Protein AF-A0A328C3M6-F1 (afdb_monomer_lite)

pLDDT: mean 88.23, std 14.43, range [29.58, 98.38]

Sequence (220 aa):
MEDAYPEVVDDEAGYLYHAWEVTSTGEAARHHRLARWPGQGPLPASDALSDLERWALARRCLQLGRVEDFREQTRHILTAPCEHPALNYIEIMLQAAAQLARAGDLPDARAMLQVPESMPGPWPQPPARAEAWLTLLAGQPDEASLLYERYLASAETTGDELIEIAEDFVRADALTQARNWLTRTRAHLEAHEDRLNLVDLELLLAELEARVRAMKPDAH

Radius of gyration: 19.19 Å; chains: 1; bounding box: 44×38×55 Å

Secondary structure (DSSP, 8-state):
-----HHHHHHHTTB-TTHHHHS-HHHHHHHHHHHT----SSPP-GGG--HHHHHHHHHHHHHTT-HHHHHHHHHHHHHS----TTB-HHHHHHHHHHHHHHTT-HHHHHHHTS--TT--S--SS-HHHHHHHHHHHTT-HHHHHHHHHHHHTTS---HHHHHHHHHHHHHTT-HHHHHHHHHHHHHHHHHTT-HHHHHHHHHHHHHHHHHHHHT-----

Structure (mmCIF, N/CA/C/O backbone):
data_AF-A0A328C3M6-F1
#
_entry.id   AF-A0A328C3M6-F1
#
loop_
_atom_site.group_PDB
_atom_site.id
_atom_site.type_symbol
_atom_site.label_atom_id
_atom_site.label_alt_id
_atom_site.label_comp_id
_atom_site.label_asym_id
_atom_site.label_entity_id
_atom_site.label_seq_id
_atom_site.pdbx_PDB_ins_code
_atom_site.Cartn_x
_atom_site.Cartn_y
_atom_site.Cartn_z
_atom_site.occupancy
_atom_site.B_iso_or_equiv
_atom_site.auth_seq_id
_atom_site.auth_comp_id
_atom_site.auth_asym_id
_atom_site.auth_atom_id
_atom_site.pdbx_PDB_model_num
ATOM 1 N N . MET A 1 1 ? -9.219 -21.173 -9.062 1.00 30.31 1 MET A N 1
ATOM 2 C CA . MET A 1 1 ? -8.394 -20.214 -9.813 1.00 30.31 1 MET A CA 1
ATOM 3 C C . MET A 1 1 ? -9.218 -18.953 -9.769 1.00 30.31 1 MET A C 1
ATOM 5 O O . MET A 1 1 ? -10.153 -18.822 -10.542 1.00 30.31 1 MET A O 1
ATOM 9 N N . GLU A 1 2 ? -9.080 -18.237 -8.658 1.00 29.78 2 GLU A N 1
ATOM 10 C CA . GLU A 1 2 ? -9.905 -17.072 -8.353 1.00 29.78 2 GLU A CA 1
ATOM 11 C C . GLU A 1 2 ? -9.259 -15.876 -9.033 1.00 29.78 2 GLU A C 1
ATOM 13 O O . GLU A 1 2 ? -8.100 -15.565 -8.771 1.00 29.78 2 GLU A O 1
ATOM 18 N N . ASP A 1 3 ? -10.013 -15.268 -9.944 1.00 33.75 3 ASP A N 1
ATOM 19 C CA . ASP A 1 3 ? -9.709 -13.975 -10.534 1.00 33.75 3 ASP A CA 1
ATOM 20 C C . ASP A 1 3 ? -9.732 -12.927 -9.407 1.00 33.75 3 ASP A C 1
ATOM 22 O O . ASP A 1 3 ? -10.782 -12.382 -9.058 1.00 33.75 3 ASP A O 1
ATOM 26 N N . ALA A 1 4 ? -8.582 -12.689 -8.777 1.00 29.58 4 ALA A N 1
ATOM 27 C CA . ALA A 1 4 ? -8.427 -11.661 -7.758 1.00 29.58 4 ALA A CA 1
ATOM 28 C C . ALA A 1 4 ? -8.299 -10.293 -8.445 1.00 29.58 4 ALA A C 1
ATOM 30 O O . ALA A 1 4 ? -7.210 -9.813 -8.752 1.00 29.58 4 ALA A O 1
ATOM 31 N N . TYR A 1 5 ? -9.447 -9.678 -8.726 1.00 31.73 5 TYR A N 1
ATOM 32 C CA . TYR A 1 5 ? -9.534 -8.277 -9.132 1.00 31.73 5 TYR A CA 1
ATOM 33 C C . TYR A 1 5 ? -8.936 -7.352 -8.046 1.00 31.73 5 TYR A C 1
ATOM 35 O O . TYR A 1 5 ? -8.947 -7.714 -6.868 1.00 31.73 5 TYR A O 1
ATOM 43 N N . PRO A 1 6 ? -8.497 -6.122 -8.390 1.00 37.72 6 PRO A N 1
ATOM 44 C CA . PRO A 1 6 ? -7.913 -5.151 -7.451 1.00 37.72 6 PRO A CA 1
ATOM 45 C C . PRO A 1 6 ? -8.785 -4.812 -6.228 1.00 37.72 6 PRO A C 1
ATOM 47 O O . PRO A 1 6 ? -8.276 -4.314 -5.229 1.00 37.72 6 PRO A O 1
ATOM 50 N N . GLU A 1 7 ? -10.088 -5.103 -6.286 1.00 36.34 7 GLU A N 1
ATOM 51 C CA . GLU A 1 7 ? -11.019 -4.958 -5.161 1.00 36.34 7 GLU A CA 1
ATOM 52 C C . GLU A 1 7 ? -10.766 -5.982 -4.035 1.00 36.34 7 GLU A C 1
ATOM 54 O O . GLU A 1 7 ? -11.058 -5.694 -2.880 1.00 36.34 7 GLU A O 1
ATOM 59 N N . VAL A 1 8 ? -10.167 -7.142 -4.336 1.00 33.78 8 VAL A N 1
ATOM 60 C CA . VAL A 1 8 ? -9.910 -8.219 -3.360 1.00 33.78 8 VAL A CA 1
ATOM 61 C C . VAL A 1 8 ? -8.637 -7.956 -2.541 1.00 33.78 8 VAL A C 1
ATOM 63 O O . VAL A 1 8 ? -8.599 -8.236 -1.346 1.00 33.78 8 VAL A O 1
ATOM 66 N N . VAL A 1 9 ? -7.616 -7.335 -3.142 1.00 39.34 9 VAL A N 1
ATOM 67 C CA . VAL A 1 9 ? -6.326 -7.062 -2.472 1.00 39.34 9 VAL A CA 1
ATOM 68 C C . VAL A 1 9 ? -6.459 -5.978 -1.394 1.00 39.34 9 VAL A C 1
ATOM 70 O O . VAL A 1 9 ? -5.835 -6.070 -0.339 1.00 39.34 9 VAL A O 1
ATOM 73 N N . ASP A 1 10 ? -7.330 -4.985 -1.602 1.00 50.34 10 ASP A N 1
ATOM 74 C CA . ASP A 1 10 ? -7.644 -3.988 -0.569 1.00 50.34 10 ASP A CA 1
ATOM 75 C C . ASP A 1 10 ? -8.640 -4.523 0.478 1.00 50.34 10 ASP A C 1
ATOM 77 O O . ASP A 1 10 ? -8.750 -3.948 1.567 1.00 50.34 10 ASP A O 1
ATOM 81 N N . ASP A 1 11 ? -9.361 -5.614 0.176 1.00 57.78 11 ASP A N 1
ATOM 82 C CA . ASP A 1 11 ? -10.325 -6.252 1.079 1.00 57.78 11 ASP A CA 1
ATOM 83 C C . ASP A 1 11 ? -9.701 -7.127 2.165 1.00 57.78 11 ASP A C 1
ATOM 85 O O . ASP A 1 11 ? -10.239 -7.190 3.279 1.00 57.78 11 ASP A O 1
ATOM 89 N N . GLU A 1 12 ? -8.521 -7.679 1.906 1.00 70.94 12 GLU A N 1
ATOM 90 C CA . GLU A 1 12 ? -7.814 -8.551 2.847 1.00 70.94 12 GLU A CA 1
ATOM 91 C C . GLU A 1 12 ? -6.672 -7.857 3.601 1.00 70.94 12 GLU A C 1
ATOM 93 O O . GLU A 1 12 ? -6.250 -8.349 4.648 1.00 70.94 12 GLU A O 1
ATOM 98 N N . ALA A 1 13 ? -6.231 -6.679 3.143 1.00 82.38 13 ALA A N 1
ATOM 99 C CA . ALA A 1 13 ? -5.147 -5.934 3.777 1.00 82.38 13 ALA A CA 1
ATOM 100 C C . ALA A 1 13 ? -5.388 -5.720 5.284 1.00 82.38 13 ALA A C 1
ATOM 102 O O . ALA A 1 13 ? -6.449 -5.252 5.720 1.00 82.38 13 ALA A O 1
ATOM 103 N N . GLY A 1 14 ? -4.373 -6.037 6.086 1.00 88.06 14 GLY A N 1
ATOM 104 C CA . GLY A 1 14 ? -4.377 -5.918 7.541 1.00 88.06 14 GLY A CA 1
ATOM 105 C C . GLY A 1 14 ? -5.004 -7.101 8.283 1.00 88.06 14 GLY A C 1
ATOM 106 O O . GLY A 1 14 ? -4.990 -7.087 9.515 1.00 88.06 14 GLY A O 1
ATOM 107 N N . TYR A 1 15 ? -5.517 -8.125 7.593 1.00 91.81 15 TYR A N 1
ATOM 108 C CA . TYR A 1 15 ? -5.960 -9.381 8.211 1.00 91.81 15 TYR A CA 1
ATOM 109 C C . TYR A 1 15 ? -4.934 -10.497 8.005 1.00 91.81 15 TYR A C 1
ATOM 111 O O . TYR A 1 15 ? -4.279 -10.590 6.975 1.00 91.81 15 TYR A O 1
ATOM 119 N N . LEU A 1 16 ? -4.815 -11.395 8.982 1.00 90.06 16 LEU A N 1
ATOM 120 C CA . LEU A 1 16 ? -4.080 -12.648 8.799 1.00 90.06 16 LEU A CA 1
ATOM 121 C C . LEU A 1 16 ? -4.935 -13.652 8.013 1.00 90.06 16 LEU A C 1
ATOM 123 O O . LEU A 1 16 ? -6.153 -13.678 8.163 1.00 90.06 16 LEU A O 1
ATOM 127 N N . TYR A 1 17 ? -4.302 -14.549 7.251 1.00 85.81 17 TYR A N 1
ATOM 128 C CA . TYR A 1 17 ? -4.991 -15.563 6.428 1.00 85.81 17 TYR A CA 1
ATOM 129 C C . TYR A 1 17 ? -6.065 -16.373 7.188 1.00 85.81 17 TYR A C 1
ATOM 131 O O . TYR A 1 17 ? -7.104 -16.727 6.642 1.00 85.81 17 TYR A O 1
ATOM 139 N N . HIS A 1 18 ? -5.841 -16.635 8.478 1.00 86.62 18 HIS A N 1
ATOM 140 C CA . HIS A 1 18 ? -6.738 -17.403 9.349 1.00 86.62 18 HIS A CA 1
ATOM 141 C C . HIS A 1 18 ? -7.614 -16.516 10.256 1.00 86.62 18 HIS A C 1
ATOM 143 O O . HIS A 1 18 ? -8.175 -16.999 11.241 1.00 86.62 18 HIS A O 1
ATOM 149 N N . ALA A 1 19 ? -7.745 -15.220 9.948 1.00 88.56 19 ALA A N 1
ATOM 150 C CA . ALA A 1 19 ? -8.449 -14.227 10.762 1.00 88.56 19 ALA A CA 1
ATOM 151 C C . ALA A 1 19 ? -9.836 -14.693 11.220 1.00 88.56 19 ALA A C 1
ATOM 153 O O . ALA A 1 19 ? -10.193 -14.558 12.392 1.00 88.56 19 ALA A O 1
ATOM 154 N N . TRP A 1 20 ? -10.610 -15.290 10.315 1.00 90.62 20 TRP A N 1
ATOM 155 C CA . TRP A 1 20 ? -11.978 -15.723 10.601 1.00 90.62 20 TRP A CA 1
ATOM 156 C C . TRP A 1 20 ? -12.069 -17.032 11.388 1.00 90.62 20 TRP A C 1
ATOM 158 O O . TRP A 1 20 ? -13.096 -17.285 12.011 1.00 90.62 20 TRP A O 1
ATOM 168 N N . GLU A 1 21 ? -11.004 -17.833 11.423 1.00 91.25 21 GLU A N 1
ATOM 169 C CA . GLU A 1 21 ? -10.941 -19.059 12.230 1.00 91.25 21 GLU A CA 1
ATOM 170 C C . GLU A 1 21 ? -10.714 -18.749 13.715 1.00 91.25 21 GLU A C 1
ATOM 172 O O . GLU A 1 21 ? -11.170 -19.488 14.588 1.00 91.25 21 GLU A O 1
ATOM 177 N N . VAL A 1 22 ? -10.038 -17.633 14.002 1.00 90.62 22 VAL A N 1
ATOM 178 C CA . VAL A 1 22 ? -9.702 -17.187 15.366 1.00 90.62 22 VAL A CA 1
ATOM 179 C C . VAL A 1 22 ? -10.643 -16.110 15.905 1.00 90.62 22 VAL A C 1
ATOM 181 O O . VAL A 1 22 ? -10.544 -15.731 17.071 1.00 90.62 22 VAL A O 1
ATOM 184 N N . THR A 1 23 ? -11.581 -15.632 15.086 1.00 92.88 23 THR A N 1
ATOM 185 C CA . THR A 1 23 ? -12.548 -14.594 15.461 1.00 92.88 23 THR A CA 1
ATOM 186 C C . THR A 1 23 ? -13.868 -15.216 15.907 1.00 92.88 23 THR A C 1
ATOM 188 O O . THR A 1 23 ? -14.471 -16.032 15.210 1.00 92.88 23 THR A O 1
ATOM 191 N N . SER A 1 24 ? -14.383 -14.792 17.063 1.00 93.06 24 SER A N 1
ATOM 192 C CA . SER A 1 24 ? -15.693 -15.262 17.531 1.00 93.06 24 SER A CA 1
ATOM 193 C C . SER A 1 24 ? -16.834 -14.778 16.622 1.00 93.06 24 SER A C 1
ATOM 195 O O . SER A 1 24 ? -16.806 -13.661 16.108 1.00 93.06 24 SER A O 1
ATOM 197 N N . THR A 1 25 ? -17.916 -15.555 16.489 1.00 91.94 25 THR A N 1
ATOM 198 C CA . THR A 1 25 ? -19.083 -15.164 15.666 1.00 91.94 25 THR A CA 1
ATOM 199 C C . THR A 1 25 ? -19.663 -13.803 16.062 1.00 91.94 25 THR A C 1
ATOM 201 O O . THR A 1 25 ? -20.082 -13.024 15.206 1.00 91.94 25 THR A O 1
ATOM 204 N N . GLY A 1 26 ? -19.690 -13.500 17.364 1.00 92.19 26 GLY A N 1
ATOM 205 C CA . GLY A 1 26 ? -20.199 -12.226 17.866 1.00 92.19 26 GLY A CA 1
ATOM 206 C C . GLY A 1 26 ? -19.321 -11.043 17.466 1.00 92.19 26 GLY A C 1
ATOM 207 O O . GLY A 1 26 ? -19.846 -9.978 17.154 1.00 92.19 26 GLY A O 1
ATOM 208 N N . GLU A 1 27 ? -18.006 -11.228 17.453 1.00 92.81 27 GLU A N 1
ATOM 209 C CA . GLU A 1 27 ? -17.053 -10.209 17.021 1.00 92.81 27 GLU A CA 1
ATOM 210 C C . GLU A 1 27 ? -17.065 -10.017 15.504 1.00 92.81 27 GLU A C 1
ATOM 212 O O . GLU A 1 27 ? -17.206 -8.887 15.044 1.00 92.81 27 GLU A O 1
ATOM 217 N N . ALA A 1 28 ? -17.085 -11.106 14.731 1.00 91.75 28 ALA A N 1
ATOM 218 C CA . ALA A 1 28 ? -17.247 -11.051 13.278 1.00 91.75 28 ALA A CA 1
ATOM 219 C C . ALA A 1 28 ? -18.535 -10.306 12.875 1.00 91.75 28 ALA A C 1
ATOM 221 O O . ALA A 1 28 ? -18.543 -9.486 11.959 1.00 91.75 28 ALA A O 1
ATOM 222 N N . ALA A 1 29 ? -19.638 -10.519 13.601 1.00 92.06 29 ALA A N 1
ATOM 223 C CA . ALA A 1 29 ? -20.878 -9.784 13.363 1.00 92.06 29 ALA A CA 1
ATOM 224 C C . ALA A 1 29 ? -20.749 -8.276 13.654 1.00 92.06 29 ALA A C 1
ATOM 226 O O . ALA A 1 29 ? -21.365 -7.466 12.958 1.00 92.06 29 ALA A O 1
ATOM 227 N N . ARG A 1 30 ? -19.977 -7.871 14.673 1.00 93.56 30 ARG A N 1
ATOM 228 C CA . ARG A 1 30 ? -19.730 -6.450 14.977 1.00 93.56 30 ARG A CA 1
ATOM 229 C C . ARG A 1 30 ? -18.824 -5.808 13.931 1.00 93.56 30 ARG A C 1
ATOM 231 O O . ARG A 1 30 ? -19.192 -4.755 13.410 1.00 93.56 30 ARG A O 1
ATOM 238 N N . HIS A 1 31 ? -17.744 -6.489 13.557 1.00 93.31 31 HIS A N 1
ATOM 239 C CA . HIS A 1 31 ? -16.862 -6.120 12.451 1.00 93.31 31 HIS A CA 1
ATOM 240 C C . HIS A 1 31 ? -17.648 -5.869 11.159 1.00 93.31 31 HIS A C 1
ATOM 242 O O . HIS A 1 31 ? -17.625 -4.757 10.634 1.00 93.31 31 HIS A O 1
ATOM 248 N N . HIS A 1 32 ? -18.448 -6.841 10.705 1.00 91.75 32 HIS A N 1
ATOM 249 C CA . HIS A 1 32 ? -19.218 -6.713 9.464 1.00 91.75 32 HIS A CA 1
ATOM 250 C C . HIS A 1 32 ? -20.188 -5.525 9.472 1.00 91.75 32 HIS A C 1
ATOM 252 O O . HIS A 1 32 ? -20.445 -4.922 8.428 1.00 91.75 32 HIS A O 1
ATOM 258 N N . ARG A 1 33 ? -20.743 -5.167 10.639 1.00 92.12 33 ARG A N 1
ATOM 259 C CA . ARG A 1 33 ? -21.593 -3.972 10.762 1.00 92.12 33 ARG A CA 1
ATOM 260 C C . ARG A 1 33 ? -20.797 -2.684 10.569 1.00 92.12 33 ARG A C 1
ATOM 262 O O . ARG A 1 33 ? -21.308 -1.773 9.924 1.00 92.12 33 ARG A O 1
ATOM 269 N N . LEU A 1 34 ? -19.576 -2.611 11.096 1.00 92.62 34 LEU A N 1
ATOM 270 C CA . LEU A 1 34 ? -18.695 -1.450 10.941 1.00 92.62 34 LEU A CA 1
ATOM 271 C C . LEU A 1 34 ? -18.150 -1.334 9.516 1.00 92.62 34 LEU A C 1
ATOM 273 O O . LEU A 1 34 ? -18.195 -0.249 8.945 1.00 92.62 34 LEU A O 1
ATOM 277 N N . ALA A 1 35 ? -17.762 -2.453 8.899 1.00 90.69 35 ALA A N 1
ATOM 278 C CA . ALA A 1 35 ? -17.336 -2.496 7.499 1.00 90.69 35 ALA A CA 1
ATOM 279 C C . ALA A 1 35 ? -18.425 -1.987 6.531 1.00 90.69 35 ALA A C 1
ATOM 281 O O . ALA A 1 35 ? -18.131 -1.472 5.458 1.00 90.69 35 ALA A O 1
ATOM 282 N N . ARG A 1 36 ? -19.702 -2.088 6.923 1.00 90.44 36 ARG A N 1
ATOM 283 C CA . ARG A 1 36 ? -20.863 -1.606 6.155 1.00 90.44 36 ARG A CA 1
ATOM 284 C C . ARG A 1 36 ? -21.455 -0.306 6.695 1.00 90.44 36 ARG A C 1
ATOM 286 O O . ARG A 1 36 ? -22.558 0.075 6.299 1.00 90.44 36 ARG A O 1
ATOM 293 N N . TRP A 1 37 ? -20.764 0.375 7.607 1.00 90.38 37 TRP A N 1
ATOM 294 C CA . TRP A 1 37 ? -21.264 1.611 8.193 1.00 90.38 37 TRP A CA 1
ATOM 295 C C . TRP A 1 37 ? -21.502 2.670 7.095 1.00 90.38 37 TRP A C 1
ATOM 297 O O . TRP A 1 37 ? -20.628 2.898 6.250 1.00 90.38 37 TRP A O 1
ATOM 307 N N . PRO A 1 38 ? -22.682 3.321 7.056 1.00 88.25 38 PRO A N 1
ATOM 308 C CA . PRO A 1 38 ? -23.072 4.192 5.945 1.00 88.25 38 PRO A CA 1
ATOM 309 C C . PRO A 1 38 ? -22.325 5.532 5.896 1.00 88.25 38 PRO A C 1
ATOM 311 O O . PRO A 1 38 ? -22.515 6.282 4.945 1.00 88.25 38 PRO A O 1
ATOM 314 N N . GLY A 1 39 ? -21.515 5.867 6.907 1.00 84.38 39 GLY A N 1
ATOM 315 C CA . GLY A 1 39 ? -20.706 7.090 6.913 1.00 84.38 39 GLY A CA 1
ATOM 316 C C . GLY A 1 39 ? -21.454 8.380 7.251 1.00 84.38 39 GLY A C 1
ATOM 317 O O . GLY A 1 39 ? -20.830 9.436 7.349 1.00 84.38 39 GLY A O 1
ATOM 318 N N . GLN A 1 40 ? -22.776 8.315 7.435 1.00 82.00 40 GLN A N 1
ATOM 319 C CA . GLN A 1 40 ? -23.596 9.467 7.801 1.00 82.00 40 GLN A CA 1
ATOM 320 C C . GLN A 1 40 ? -23.473 9.734 9.305 1.00 82.00 40 GLN A C 1
ATOM 322 O O . GLN A 1 40 ? -24.009 8.986 10.122 1.00 82.00 40 GLN A O 1
ATOM 327 N N . GLY A 1 41 ? -22.784 10.820 9.659 1.00 81.38 41 GLY A N 1
ATOM 328 C CA . GLY A 1 41 ? -22.683 11.309 11.033 1.00 81.38 41 GLY A CA 1
ATOM 329 C C . GLY A 1 41 ? -21.352 10.999 11.734 1.00 81.38 41 GLY A C 1
ATOM 330 O O . GLY A 1 41 ? -20.347 10.701 11.072 1.00 81.38 41 GLY A O 1
ATOM 331 N N . PRO A 1 42 ? -21.317 11.146 13.073 1.00 85.38 42 PRO A N 1
ATOM 332 C CA . PRO A 1 42 ? -20.117 10.898 13.860 1.00 85.38 42 PRO A CA 1
ATOM 333 C C . PRO A 1 42 ? -19.724 9.423 13.800 1.00 85.38 42 PRO A C 1
ATOM 335 O O . PRO A 1 42 ? -20.575 8.545 13.625 1.00 85.38 42 PRO A O 1
ATOM 338 N N . LEU A 1 43 ? -18.428 9.161 13.962 1.00 87.00 43 LEU A N 1
ATOM 339 C CA . LEU A 1 43 ? -17.934 7.798 14.081 1.00 87.00 43 LEU A CA 1
ATOM 340 C C . LEU A 1 43 ? -18.576 7.093 15.286 1.00 87.00 43 LEU A C 1
ATOM 342 O O . LEU A 1 43 ? -18.850 7.736 16.307 1.00 87.00 43 LEU A O 1
ATOM 346 N N . PRO A 1 44 ? -18.784 5.768 15.202 1.00 84.25 44 PRO A N 1
ATOM 347 C CA . PRO A 1 44 ? -19.009 4.944 16.382 1.00 84.25 44 PRO A CA 1
ATOM 348 C C . PRO A 1 44 ? -17.944 5.225 17.450 1.00 84.25 44 PRO A C 1
ATOM 350 O O . PRO A 1 44 ? -16.788 5.482 17.118 1.00 84.25 44 PRO A O 1
ATOM 353 N N . ALA A 1 45 ? -18.334 5.192 18.728 1.00 79.06 45 ALA A N 1
ATOM 354 C CA . ALA A 1 45 ? -17.445 5.534 19.836 1.00 79.06 45 ALA A CA 1
ATOM 355 C C . ALA A 1 45 ? -16.194 4.638 19.845 1.00 79.06 45 ALA A C 1
ATOM 357 O O . ALA A 1 45 ? -16.260 3.471 20.226 1.00 79.06 45 ALA A O 1
ATOM 358 N N . SER A 1 46 ? -15.073 5.234 19.430 1.00 72.25 46 SER A N 1
ATOM 359 C CA . SER A 1 46 ? -13.767 4.608 19.209 1.00 72.25 46 SER A CA 1
ATOM 360 C C . SER A 1 46 ? -13.336 3.742 20.398 1.00 72.25 46 SER A C 1
ATOM 362 O O . SER A 1 46 ? -13.019 2.573 20.221 1.00 72.25 46 SER A O 1
ATOM 364 N N . ASP A 1 47 ? -13.421 4.269 21.622 1.00 72.69 47 ASP A N 1
ATOM 365 C CA . ASP A 1 47 ? -12.904 3.641 22.851 1.00 72.69 47 ASP A CA 1
ATOM 366 C C . ASP A 1 47 ? -13.570 2.314 23.241 1.00 72.69 47 ASP A C 1
ATOM 368 O O . ASP A 1 47 ? -13.012 1.560 24.034 1.00 72.69 47 ASP A O 1
ATOM 372 N N . ALA A 1 48 ? -14.745 2.011 22.687 1.00 81.69 48 ALA A N 1
ATOM 373 C CA . ALA A 1 48 ? -15.463 0.768 22.957 1.00 81.69 48 ALA A CA 1
ATOM 374 C C . ALA A 1 48 ? -15.139 -0.357 21.959 1.00 81.69 48 ALA A C 1
ATOM 376 O O . ALA A 1 48 ? -15.685 -1.452 22.099 1.00 81.69 48 ALA A O 1
ATOM 377 N N . LEU A 1 49 ? -14.312 -0.083 20.945 1.00 90.38 49 LEU A N 1
ATOM 378 C CA . LEU A 1 49 ? -14.045 -0.999 19.839 1.00 90.38 49 LEU A CA 1
ATOM 379 C C . LEU A 1 49 ? -12.777 -1.830 20.070 1.00 90.38 49 LEU A C 1
ATOM 381 O O . LEU A 1 49 ? -11.750 -1.291 20.499 1.00 90.38 49 LEU A O 1
ATOM 385 N N . SER A 1 50 ? -12.836 -3.120 19.720 1.00 92.56 50 SER A N 1
ATOM 386 C CA . SER A 1 50 ? -11.635 -3.961 19.586 1.00 92.56 50 SER A CA 1
ATOM 387 C C . SER A 1 50 ? -10.786 -3.516 18.390 1.00 92.56 50 SER A C 1
ATOM 389 O O . SER A 1 50 ? -11.276 -2.823 17.498 1.00 92.56 50 SER A O 1
ATOM 391 N N . ASP A 1 51 ? -9.515 -3.918 18.326 1.00 94.06 51 ASP A N 1
ATOM 392 C CA . ASP A 1 51 ? -8.654 -3.581 17.181 1.00 94.06 51 ASP A CA 1
ATOM 393 C C . ASP A 1 51 ? -9.241 -4.072 15.855 1.00 94.06 51 ASP A C 1
ATOM 395 O O . ASP A 1 51 ? -9.191 -3.360 14.853 1.00 94.06 51 ASP A O 1
ATOM 399 N N . LEU A 1 52 ? -9.860 -5.256 15.855 1.00 94.62 52 LEU A N 1
ATOM 400 C CA . LEU A 1 52 ? -10.520 -5.812 14.678 1.00 94.62 52 LEU A CA 1
ATOM 401 C C . LEU A 1 52 ? -11.665 -4.910 14.195 1.00 94.62 52 LEU A C 1
ATOM 403 O O . LEU A 1 52 ? -11.812 -4.640 13.002 1.00 94.62 52 LEU A O 1
ATOM 407 N N . GLU A 1 53 ? -12.463 -4.399 15.127 1.00 94.81 53 GLU A N 1
ATOM 408 C CA . GLU A 1 53 ? -13.554 -3.465 14.853 1.00 94.81 53 GLU A CA 1
ATOM 409 C C . GLU A 1 53 ? -13.049 -2.093 14.393 1.00 94.81 53 GLU A C 1
ATOM 411 O O . GLU A 1 53 ? -13.597 -1.515 13.450 1.00 94.81 53 GLU A O 1
ATOM 416 N N . ARG A 1 54 ? -11.980 -1.586 15.018 1.00 95.06 54 ARG A N 1
ATOM 417 C CA . ARG A 1 54 ? -11.309 -0.345 14.610 1.00 95.06 54 ARG A CA 1
ATOM 418 C C . ARG A 1 54 ? -10.755 -0.463 13.204 1.00 95.06 54 ARG A C 1
ATOM 420 O O . ARG A 1 54 ? -10.905 0.475 12.429 1.00 95.06 54 ARG A O 1
ATOM 427 N N . TRP A 1 55 ? -10.167 -1.604 12.854 1.00 95.75 55 TRP A N 1
ATOM 428 C CA . TRP A 1 55 ? -9.633 -1.823 11.517 1.00 95.75 55 TRP A CA 1
ATOM 429 C C . TRP A 1 55 ? -10.743 -1.846 10.461 1.00 95.75 55 TRP A C 1
ATOM 431 O O . TRP A 1 55 ? -10.634 -1.167 9.439 1.00 95.75 55 TRP A O 1
ATOM 441 N N . ALA A 1 56 ? -11.870 -2.508 10.748 1.00 94.44 56 ALA A N 1
ATOM 442 C CA . ALA A 1 56 ? -13.057 -2.470 9.890 1.00 94.44 56 ALA A CA 1
ATOM 443 C C . ALA A 1 56 ? -13.548 -1.035 9.642 1.00 94.44 56 ALA A C 1
ATOM 445 O O . ALA A 1 56 ? -13.848 -0.650 8.509 1.00 94.44 56 ALA A O 1
ATOM 446 N N . LEU A 1 57 ? -13.616 -0.237 10.712 1.00 94.69 57 LEU A N 1
ATOM 447 C CA . LEU A 1 57 ? -14.040 1.156 10.644 1.00 94.69 57 LEU A CA 1
ATOM 448 C C . LEU A 1 57 ? -13.019 2.026 9.901 1.00 94.69 57 LEU A C 1
ATOM 450 O O . LEU A 1 57 ? -13.425 2.838 9.075 1.00 94.69 57 LEU A O 1
ATOM 454 N N . ALA A 1 58 ? -11.719 1.835 10.140 1.00 95.06 58 ALA A N 1
ATOM 455 C CA . ALA A 1 58 ? -10.644 2.541 9.450 1.00 95.06 58 ALA A CA 1
ATOM 456 C C . ALA A 1 58 ? -10.759 2.335 7.937 1.00 95.06 58 ALA A C 1
ATOM 458 O O . ALA A 1 58 ? -10.911 3.305 7.191 1.00 95.06 58 ALA A O 1
ATOM 459 N N . ARG A 1 59 ? -10.787 1.074 7.484 1.00 93.75 59 ARG A N 1
ATOM 460 C CA . ARG A 1 59 ? -10.948 0.733 6.063 1.00 93.75 59 ARG A CA 1
ATOM 461 C C . ARG A 1 59 ? -12.205 1.371 5.478 1.00 93.75 59 ARG A C 1
ATOM 463 O O . ARG A 1 59 ? -12.159 1.965 4.401 1.00 93.75 59 ARG A O 1
ATOM 470 N N . ARG A 1 60 ? -13.317 1.343 6.220 1.00 92.94 60 ARG A N 1
ATOM 471 C CA . ARG A 1 60 ? -14.557 1.990 5.787 1.00 92.94 60 ARG A CA 1
ATOM 472 C C . ARG A 1 60 ? -14.426 3.512 5.667 1.00 92.94 60 ARG A C 1
ATOM 474 O O . ARG A 1 60 ? -14.946 4.085 4.713 1.00 92.94 60 ARG A O 1
ATOM 481 N N . CYS A 1 61 ? -13.731 4.174 6.588 1.00 93.94 61 CYS A N 1
ATOM 482 C CA . CYS A 1 61 ? -13.435 5.604 6.489 1.00 93.94 61 CYS A CA 1
ATOM 483 C C . CYS A 1 61 ? -12.636 5.920 5.224 1.00 93.94 61 CYS A C 1
ATOM 485 O O . CYS A 1 61 ? -12.991 6.858 4.511 1.00 93.94 61 CYS A O 1
ATOM 487 N N . LEU A 1 62 ? -11.626 5.108 4.901 1.00 92.81 62 LEU A N 1
ATOM 488 C CA . LEU A 1 62 ? -10.829 5.289 3.690 1.00 92.81 62 LEU A CA 1
ATOM 489 C C . LEU A 1 62 ? -11.682 5.153 2.417 1.00 92.81 62 LEU A C 1
ATOM 491 O O . LEU A 1 62 ? -11.643 6.041 1.569 1.00 92.81 62 LEU A O 1
ATOM 495 N N . GLN A 1 63 ? -12.534 4.123 2.333 1.00 91.50 63 GLN A N 1
ATOM 496 C CA . GLN A 1 63 ? -13.486 3.934 1.222 1.00 91.50 63 GLN A CA 1
ATOM 497 C C . GLN A 1 63 ? -14.451 5.117 1.041 1.00 91.50 63 GLN A C 1
ATOM 499 O O . GLN A 1 63 ? -14.911 5.395 -0.063 1.00 91.50 63 GLN A O 1
ATOM 504 N N . LEU A 1 64 ? -14.784 5.809 2.131 1.00 92.00 64 LEU A N 1
ATOM 505 C CA . LEU A 1 64 ? -15.663 6.978 2.133 1.00 92.00 64 LEU A CA 1
ATOM 506 C C . LEU A 1 64 ? -14.906 8.304 1.930 1.00 92.00 64 LEU A C 1
ATOM 508 O O . LEU A 1 64 ? -15.516 9.368 2.037 1.00 92.00 64 LEU A O 1
ATOM 512 N N . GLY A 1 65 ? -13.592 8.268 1.686 1.00 92.12 65 GLY A N 1
ATOM 513 C CA . GLY A 1 65 ? -12.749 9.461 1.549 1.00 92.12 65 GLY A CA 1
ATOM 514 C C . GLY A 1 65 ? -12.515 10.223 2.859 1.00 92.12 65 GLY A C 1
ATOM 515 O O . GLY A 1 65 ? -12.022 11.350 2.847 1.00 92.12 65 GLY A O 1
ATOM 516 N N . ARG A 1 66 ? -12.851 9.628 4.008 1.00 93.88 66 ARG A N 1
ATOM 517 C CA . ARG A 1 66 ? -12.654 10.199 5.347 1.00 93.88 66 ARG A CA 1
ATOM 518 C C . ARG A 1 66 ? -11.239 9.890 5.852 1.00 93.88 66 ARG A C 1
ATOM 520 O O . ARG A 1 66 ? -11.050 9.118 6.788 1.00 93.88 66 ARG A O 1
ATOM 527 N N . VAL A 1 67 ? -10.234 10.471 5.192 1.00 93.31 67 VAL A N 1
ATOM 528 C CA . VAL A 1 67 ? -8.808 10.141 5.402 1.00 93.31 67 VAL A CA 1
ATOM 529 C C . VAL A 1 67 ? -8.326 10.457 6.822 1.00 93.31 67 VAL A C 1
ATOM 531 O O . VAL A 1 67 ? -7.604 9.657 7.409 1.00 93.31 67 VAL A O 1
ATOM 534 N N . GLU A 1 68 ? -8.753 11.576 7.410 1.00 93.31 68 GLU A N 1
ATOM 535 C CA . GLU A 1 68 ? -8.360 11.933 8.784 1.00 93.31 68 GLU A CA 1
ATOM 536 C C . GLU A 1 68 ? -8.922 10.953 9.820 1.00 93.31 68 GLU A C 1
ATOM 538 O O . GLU A 1 68 ? -8.211 10.529 10.728 1.00 93.31 68 GLU A O 1
ATOM 543 N N . ASP A 1 69 ? -10.165 10.507 9.630 1.00 94.50 69 ASP A N 1
ATOM 544 C CA . ASP A 1 69 ? -10.770 9.476 10.472 1.00 94.50 69 ASP A CA 1
ATOM 545 C C . ASP A 1 69 ? -10.036 8.135 10.325 1.00 94.50 69 ASP A C 1
ATOM 547 O O . ASP A 1 69 ? -9.799 7.449 11.317 1.00 94.50 69 ASP A O 1
ATOM 551 N N . PHE A 1 70 ? -9.632 7.761 9.103 1.00 95.06 70 PHE A N 1
ATOM 552 C CA . PHE A 1 70 ? -8.784 6.586 8.881 1.00 95.06 70 PHE A CA 1
ATOM 553 C C . PHE A 1 70 ?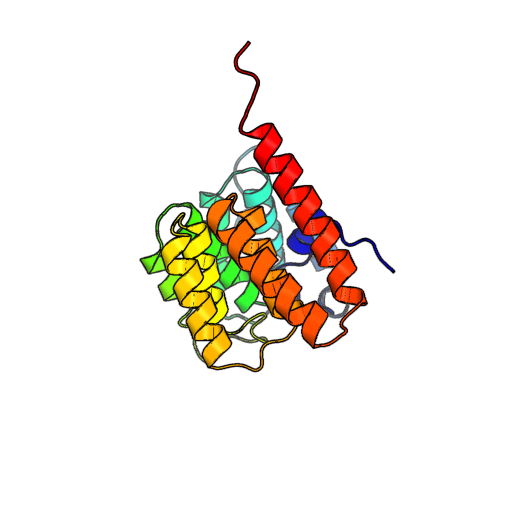 -7.474 6.695 9.675 1.00 95.06 70 PHE A C 1
ATOM 555 O O . PHE A 1 70 ? -7.146 5.775 10.423 1.00 95.06 70 PHE A O 1
ATOM 562 N N . ARG A 1 71 ? -6.773 7.834 9.574 1.00 94.00 71 ARG A N 1
ATOM 563 C CA . ARG A 1 71 ? -5.506 8.085 10.283 1.00 94.00 71 ARG A CA 1
ATOM 564 C C . ARG A 1 71 ? -5.671 8.000 11.793 1.00 94.00 71 ARG A C 1
ATOM 566 O O . ARG A 1 71 ? -4.824 7.425 12.477 1.00 94.00 71 ARG A O 1
ATOM 573 N N . GLU A 1 72 ? -6.761 8.551 12.321 1.00 93.62 72 GLU A N 1
ATOM 574 C CA . GLU A 1 72 ? -7.071 8.467 13.743 1.00 93.62 72 GLU A CA 1
ATOM 575 C C . GLU A 1 72 ? -7.270 7.012 14.183 1.00 93.62 72 GLU A C 1
ATOM 577 O O . GLU A 1 72 ? -6.650 6.585 15.161 1.00 93.62 72 GLU A O 1
ATOM 582 N N . GLN A 1 73 ? -8.065 6.227 13.447 1.00 94.56 73 GLN A N 1
ATOM 583 C CA . GLN A 1 73 ? -8.296 4.819 13.779 1.00 94.56 73 GLN A CA 1
ATOM 584 C C . GLN A 1 73 ? -7.012 3.984 13.698 1.00 94.56 73 GLN A C 1
ATOM 586 O O . GLN A 1 73 ? -6.723 3.230 14.628 1.00 94.56 73 GLN A O 1
ATOM 591 N N . THR A 1 74 ? -6.195 4.148 12.652 1.00 95.00 74 THR A N 1
ATOM 592 C CA . THR A 1 74 ? -4.917 3.427 12.543 1.00 95.00 74 THR A CA 1
ATOM 593 C C . THR A 1 74 ? -3.938 3.829 13.637 1.00 95.00 74 THR A C 1
ATOM 595 O O . THR A 1 74 ? -3.253 2.972 14.184 1.00 95.00 74 THR A O 1
ATOM 598 N N . ARG A 1 75 ? -3.904 5.108 14.032 1.00 93.25 75 ARG A N 1
ATOM 599 C CA . ARG A 1 75 ? -3.086 5.560 15.165 1.00 93.25 75 ARG A CA 1
ATOM 600 C C . ARG A 1 75 ? -3.506 4.870 16.462 1.00 93.25 75 ARG A C 1
ATOM 602 O O . ARG A 1 75 ? -2.638 4.465 17.228 1.00 93.25 75 ARG A O 1
ATOM 609 N N . HIS A 1 76 ? -4.805 4.719 16.717 1.00 92.44 76 HIS A N 1
ATOM 610 C CA . HIS A 1 76 ? -5.283 3.995 17.898 1.00 92.44 76 HIS A CA 1
ATOM 611 C C . HIS A 1 76 ? -4.850 2.526 17.895 1.00 92.44 76 HIS A C 1
ATOM 613 O O . HIS A 1 76 ? -4.348 2.061 18.913 1.00 92.44 76 HIS A O 1
ATOM 619 N N . ILE A 1 77 ? -4.977 1.838 16.757 1.00 93.19 77 ILE A N 1
ATOM 620 C CA . ILE A 1 77 ? -4.549 0.437 16.610 1.00 93.19 77 ILE A CA 1
ATOM 621 C C . ILE A 1 77 ? -3.037 0.300 16.855 1.00 93.19 77 ILE A C 1
ATOM 623 O O . ILE A 1 77 ? -2.604 -0.567 17.603 1.00 93.19 77 ILE A O 1
ATOM 627 N N . LEU A 1 78 ? -2.227 1.178 16.257 1.00 92.19 78 LEU A N 1
ATOM 628 C CA . LEU A 1 78 ? -0.762 1.058 16.255 1.00 92.19 78 LEU A CA 1
ATOM 629 C C . LEU A 1 78 ? -0.079 1.584 17.529 1.00 92.19 78 LEU A C 1
ATOM 631 O O . LEU A 1 78 ? 1.114 1.356 17.716 1.00 92.19 78 LEU A O 1
ATOM 635 N N . THR A 1 79 ? -0.797 2.310 18.393 1.00 89.81 79 THR A N 1
ATOM 636 C CA . THR A 1 79 ? -0.261 2.816 19.675 1.00 89.81 79 THR A CA 1
ATOM 637 C C . THR A 1 79 ? -0.704 1.997 20.887 1.00 89.81 79 THR A C 1
ATOM 639 O O . THR A 1 79 ? -0.127 2.151 21.966 1.00 89.81 79 THR A O 1
ATOM 642 N N . ALA A 1 80 ? -1.706 1.130 20.730 1.00 86.06 80 ALA A N 1
ATOM 643 C CA . ALA A 1 80 ? -2.126 0.169 21.742 1.00 86.06 80 ALA A CA 1
ATOM 644 C C . ALA A 1 80 ? -1.270 -1.116 21.679 1.00 86.06 80 ALA A C 1
ATOM 646 O O . ALA A 1 80 ? -0.574 -1.349 20.686 1.00 86.06 80 ALA A O 1
ATOM 647 N N . PRO A 1 81 ? -1.297 -1.972 22.720 1.00 85.25 81 PRO A N 1
ATOM 648 C CA . PRO A 1 81 ? -0.726 -3.312 22.633 1.00 85.25 81 PRO A CA 1
ATOM 649 C C . PRO A 1 81 ? -1.313 -4.084 21.443 1.00 85.25 81 PRO A C 1
ATOM 651 O O . PRO A 1 81 ? -2.518 -4.312 21.371 1.00 85.25 81 PRO A O 1
ATOM 654 N N . CYS A 1 82 ? -0.449 -4.464 20.503 1.00 85.19 82 CYS A N 1
ATOM 655 C CA . CYS A 1 82 ? -0.824 -5.165 19.281 1.00 85.19 82 CYS A CA 1
ATOM 656 C C . CYS A 1 82 ? -0.988 -6.665 19.568 1.00 85.19 82 CYS A C 1
ATOM 658 O O . CYS A 1 82 ? -0.005 -7.403 19.553 1.00 85.19 82 CYS A O 1
ATOM 660 N N . GLU A 1 83 ? -2.203 -7.117 19.873 1.00 88.69 83 GLU A N 1
ATOM 661 C CA . GLU A 1 83 ? -2.439 -8.482 20.379 1.00 88.69 83 GLU A CA 1
ATOM 662 C C . GLU A 1 83 ? -3.555 -9.244 19.649 1.00 88.69 83 GLU A C 1
ATOM 664 O O . GLU A 1 83 ? -3.752 -10.436 19.895 1.00 88.69 83 GLU A O 1
ATOM 669 N N . HIS A 1 84 ? -4.301 -8.595 18.752 1.00 92.31 84 HIS A N 1
ATOM 670 C CA . HIS A 1 84 ? -5.457 -9.224 18.128 1.00 92.31 84 HIS A CA 1
ATOM 671 C C . HIS A 1 84 ? -5.022 -10.323 17.138 1.00 92.31 84 HIS A C 1
ATOM 673 O O . HIS A 1 84 ? -4.387 -10.019 16.127 1.00 92.31 84 HIS A O 1
ATOM 679 N N . PRO A 1 85 ? -5.418 -11.596 17.346 1.00 91.44 85 PRO A N 1
ATOM 680 C CA . PRO A 1 85 ? -4.883 -12.739 16.594 1.00 91.44 85 PRO A CA 1
ATOM 681 C C . PRO A 1 85 ? -5.328 -12.783 15.129 1.00 91.44 85 PRO A C 1
ATOM 683 O O . PRO A 1 85 ? -4.829 -13.591 14.357 1.00 91.44 85 PRO A O 1
ATOM 686 N N . ALA A 1 86 ? -6.289 -11.943 14.748 1.00 93.00 86 ALA A N 1
ATOM 687 C CA . ALA A 1 86 ? -6.788 -11.843 13.381 1.00 93.00 86 ALA A CA 1
ATOM 688 C C . ALA A 1 86 ? -6.088 -10.767 12.531 1.00 93.00 86 ALA A C 1
ATOM 690 O O . ALA A 1 86 ? -6.380 -10.678 11.341 1.00 93.00 86 ALA A O 1
ATOM 691 N N . LEU A 1 87 ? -5.229 -9.923 13.115 1.00 93.75 87 LEU A N 1
ATOM 692 C CA . LEU A 1 87 ? -4.690 -8.742 12.435 1.00 93.75 87 LEU A CA 1
ATOM 693 C C . LEU A 1 87 ? -3.205 -8.871 12.102 1.00 93.75 87 LEU A C 1
ATOM 695 O O . LEU A 1 87 ? -2.411 -9.360 12.905 1.00 93.75 87 LEU A O 1
ATOM 699 N N . ASN A 1 88 ? -2.835 -8.354 10.931 1.00 92.44 88 ASN A N 1
ATOM 700 C CA . ASN A 1 88 ? -1.454 -8.092 10.554 1.00 92.44 88 ASN A CA 1
ATOM 701 C C . ASN A 1 88 ? -1.145 -6.603 10.785 1.00 92.44 88 ASN A C 1
ATOM 703 O O . ASN A 1 88 ? -1.452 -5.744 9.956 1.00 92.44 88 ASN A O 1
ATOM 707 N N . TYR A 1 89 ? -0.530 -6.290 11.925 1.00 92.56 89 TYR A N 1
ATOM 708 C CA . TYR A 1 89 ? -0.242 -4.909 12.320 1.00 92.56 89 TYR A CA 1
ATOM 709 C C . TYR A 1 89 ? 0.776 -4.219 11.402 1.00 92.56 89 TYR A C 1
ATOM 711 O O . TYR A 1 89 ? 0.687 -3.007 11.207 1.00 92.56 89 TYR A O 1
ATOM 719 N N . ILE A 1 90 ? 1.689 -4.975 10.783 1.00 91.50 90 ILE A N 1
ATOM 720 C CA . ILE A 1 90 ? 2.661 -4.427 9.828 1.00 91.50 90 ILE A CA 1
ATOM 721 C C . ILE A 1 90 ? 1.949 -3.965 8.552 1.00 91.50 90 ILE A C 1
ATOM 723 O O . ILE A 1 90 ? 2.240 -2.887 8.040 1.00 91.50 90 ILE A O 1
ATOM 727 N N . GLU A 1 91 ? 0.968 -4.720 8.058 1.00 92.00 91 GLU A N 1
ATOM 728 C CA . GLU A 1 91 ? 0.153 -4.288 6.915 1.00 92.00 91 GLU A CA 1
ATOM 729 C C . GLU A 1 91 ? -0.701 -3.057 7.241 1.00 92.00 91 GLU A C 1
ATOM 731 O O . GLU A 1 91 ? -0.745 -2.117 6.447 1.00 92.00 91 GLU A O 1
ATOM 736 N N . ILE A 1 92 ? -1.322 -3.011 8.426 1.00 93.81 92 ILE A N 1
ATOM 737 C CA . ILE A 1 92 ? -2.068 -1.828 8.894 1.00 93.81 92 ILE A CA 1
ATOM 738 C C . ILE A 1 92 ? -1.150 -0.600 8.933 1.00 93.81 92 ILE A C 1
ATOM 740 O O . ILE A 1 92 ? -1.522 0.490 8.490 1.00 93.81 92 ILE A O 1
ATOM 744 N N . MET A 1 93 ? 0.071 -0.777 9.431 1.00 94.00 93 MET A N 1
ATOM 745 C CA . MET A 1 93 ? 1.084 0.267 9.474 1.00 94.00 93 MET A CA 1
ATOM 746 C C . MET A 1 93 ? 1.511 0.725 8.076 1.00 94.00 93 MET A C 1
ATOM 748 O O . MET A 1 93 ? 1.599 1.928 7.841 1.00 94.00 93 MET A O 1
ATOM 752 N N . LEU A 1 94 ? 1.729 -0.193 7.132 1.00 93.12 94 LEU A N 1
ATOM 753 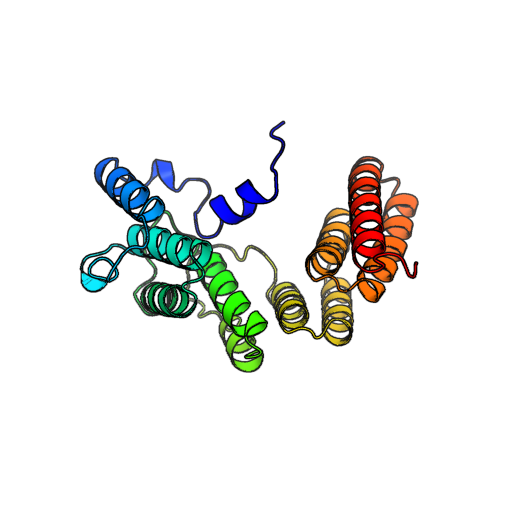C CA . LEU A 1 94 ? 2.051 0.155 5.745 1.00 93.12 94 LEU A CA 1
ATOM 754 C C . LEU A 1 94 ? 0.912 0.925 5.069 1.00 93.12 94 LEU A C 1
ATOM 756 O O . LEU A 1 94 ? 1.172 1.891 4.355 1.00 93.12 94 LEU A O 1
ATOM 760 N N . GLN A 1 95 ? -0.343 0.561 5.336 1.00 94.06 95 GLN A N 1
ATOM 761 C CA . GLN A 1 95 ? -1.510 1.297 4.843 1.00 94.06 95 GLN A CA 1
ATOM 762 C C . GLN A 1 95 ? -1.576 2.717 5.425 1.00 94.06 95 GLN A C 1
ATOM 764 O O . GLN A 1 95 ? -1.835 3.679 4.698 1.00 94.06 95 GLN A O 1
ATOM 769 N N . ALA A 1 96 ? -1.281 2.878 6.717 1.00 95.19 96 ALA A N 1
ATOM 770 C CA . ALA A 1 96 ? -1.173 4.191 7.348 1.00 95.19 96 ALA A CA 1
ATOM 771 C C . ALA A 1 96 ? -0.029 5.032 6.749 1.00 95.19 96 ALA A C 1
ATOM 773 O O . ALA A 1 96 ? -0.249 6.186 6.371 1.00 95.19 96 ALA A O 1
ATOM 774 N N . ALA A 1 97 ? 1.154 4.437 6.567 1.00 95.56 97 ALA A N 1
ATOM 775 C CA . ALA A 1 97 ? 2.303 5.081 5.935 1.00 95.56 97 ALA A CA 1
ATOM 776 C C . ALA A 1 97 ? 1.994 5.510 4.491 1.00 95.56 97 ALA A C 1
ATOM 778 O O . ALA A 1 97 ? 2.330 6.620 4.080 1.00 95.56 97 ALA A O 1
ATOM 779 N N . ALA A 1 98 ? 1.274 4.681 3.735 1.00 95.12 98 ALA A N 1
ATOM 780 C CA . ALA A 1 98 ? 0.846 4.994 2.378 1.00 95.12 98 ALA A CA 1
ATOM 781 C C . ALA A 1 98 ? -0.074 6.225 2.322 1.00 95.12 98 ALA A C 1
ATOM 783 O O . ALA A 1 98 ? 0.036 7.036 1.402 1.00 95.12 98 ALA A O 1
ATOM 784 N N . GLN A 1 99 ? -0.962 6.412 3.307 1.00 95.50 99 GLN A N 1
ATOM 785 C CA . GLN A 1 99 ? -1.797 7.619 3.388 1.00 95.50 99 GLN A CA 1
ATOM 786 C C . GLN A 1 99 ? -1.016 8.875 3.791 1.00 95.50 99 GLN A C 1
ATOM 788 O O . GLN A 1 99 ? -1.417 9.981 3.424 1.00 95.50 99 GLN A O 1
ATOM 793 N N . LEU A 1 100 ? 0.077 8.746 4.546 1.00 96.12 100 LEU A N 1
ATOM 794 C CA . LEU A 1 100 ? 0.991 9.863 4.810 1.00 96.12 100 LEU A CA 1
ATOM 795 C C . LEU A 1 100 ? 1.756 10.241 3.537 1.00 96.12 100 LEU A C 1
ATOM 797 O O . LEU A 1 100 ? 1.729 11.402 3.129 1.00 96.12 100 LEU A O 1
ATOM 801 N N . ALA A 1 101 ? 2.317 9.248 2.842 1.00 96.62 101 ALA A N 1
ATOM 802 C CA . ALA A 1 101 ? 3.036 9.444 1.587 1.00 96.62 101 ALA A CA 1
ATOM 803 C C . ALA A 1 101 ? 2.168 10.127 0.518 1.00 96.62 101 ALA A C 1
ATOM 805 O O . ALA A 1 101 ? 2.574 11.145 -0.036 1.00 96.62 101 ALA A O 1
ATOM 806 N N . ARG A 1 102 ? 0.934 9.648 0.294 1.00 95.31 102 ARG A N 1
ATOM 807 C CA . ARG A 1 102 ? -0.020 10.267 -0.652 1.00 95.31 102 ARG A CA 1
ATOM 808 C C . ARG A 1 102 ? -0.384 11.713 -0.299 1.00 95.31 102 ARG A C 1
ATOM 810 O O . ARG A 1 102 ? -0.768 12.475 -1.180 1.00 95.31 102 ARG A O 1
ATOM 817 N N . ALA A 1 103 ? -0.269 12.099 0.971 1.00 94.50 103 ALA A N 1
ATOM 818 C CA . ALA A 1 103 ? -0.476 13.477 1.413 1.00 94.50 103 ALA A CA 1
ATOM 819 C C . ALA A 1 103 ? 0.795 14.342 1.356 1.00 94.50 103 ALA A C 1
ATOM 821 O O . ALA A 1 103 ? 0.760 15.498 1.774 1.00 94.50 103 ALA A O 1
ATOM 822 N N . GLY A 1 104 ? 1.903 13.801 0.843 1.00 94.94 104 GLY A N 1
ATOM 823 C CA . GLY A 1 104 ? 3.189 14.485 0.740 1.00 94.94 104 GLY A CA 1
ATOM 824 C C . GLY A 1 104 ? 4.048 14.410 2.003 1.00 94.94 104 GLY A C 1
ATOM 825 O O . GLY A 1 104 ? 5.136 14.983 2.018 1.00 94.94 104 GLY A O 1
ATOM 826 N N . ASP A 1 105 ? 3.611 13.691 3.038 1.00 96.69 105 ASP A N 1
ATOM 827 C CA . ASP A 1 105 ? 4.364 13.525 4.283 1.00 96.69 105 ASP A CA 1
ATOM 828 C C . ASP A 1 105 ? 5.253 12.276 4.238 1.00 96.69 105 ASP A C 1
ATOM 830 O O . ASP A 1 105 ? 5.070 11.285 4.949 1.00 96.69 105 ASP A O 1
ATOM 834 N N . LEU A 1 106 ? 6.204 12.298 3.303 1.00 97.00 106 LEU A N 1
ATOM 835 C CA . LEU A 1 106 ? 7.147 11.202 3.106 1.00 97.00 106 LEU A CA 1
ATOM 836 C C . LEU A 1 106 ? 8.070 10.956 4.319 1.00 97.00 106 LEU A C 1
ATOM 838 O O . LEU A 1 106 ? 8.346 9.786 4.595 1.00 97.00 106 LEU A O 1
ATOM 842 N N . PRO A 1 107 ? 8.558 11.978 5.056 1.00 96.94 107 PRO A N 1
ATOM 843 C CA . PRO A 1 107 ? 9.353 11.751 6.262 1.00 96.94 107 PRO A CA 1
ATOM 844 C C . PRO A 1 107 ? 8.616 10.919 7.314 1.00 96.94 107 PRO A C 1
ATOM 846 O O . PRO A 1 107 ? 9.174 9.923 7.781 1.00 96.94 107 PRO A O 1
ATOM 849 N N . ASP A 1 108 ? 7.362 11.259 7.626 1.00 95.44 108 ASP A N 1
ATOM 850 C CA . ASP A 1 108 ? 6.585 10.514 8.618 1.00 95.44 108 ASP A CA 1
ATOM 851 C C . ASP A 1 108 ? 6.195 9.128 8.087 1.00 95.44 108 ASP A C 1
ATOM 853 O O . ASP A 1 108 ? 6.290 8.140 8.817 1.00 95.44 108 ASP A O 1
ATOM 857 N N . ALA A 1 109 ? 5.874 9.006 6.793 1.00 96.12 109 ALA A N 1
ATOM 858 C CA . ALA A 1 109 ? 5.653 7.707 6.157 1.00 96.12 109 ALA A CA 1
ATOM 859 C C . ALA A 1 109 ? 6.876 6.776 6.287 1.00 96.12 109 ALA A C 1
ATOM 861 O O . ALA A 1 109 ? 6.733 5.601 6.625 1.00 96.12 109 ALA A O 1
ATOM 862 N N . ARG A 1 110 ? 8.093 7.294 6.066 1.00 95.69 110 ARG A N 1
ATOM 863 C CA . ARG A 1 110 ? 9.348 6.536 6.229 1.00 95.69 110 ARG A CA 1
ATOM 864 C C . ARG A 1 110 ? 9.640 6.213 7.692 1.00 95.69 110 ARG A C 1
ATOM 866 O O . ARG A 1 110 ? 10.142 5.128 7.978 1.00 95.69 110 ARG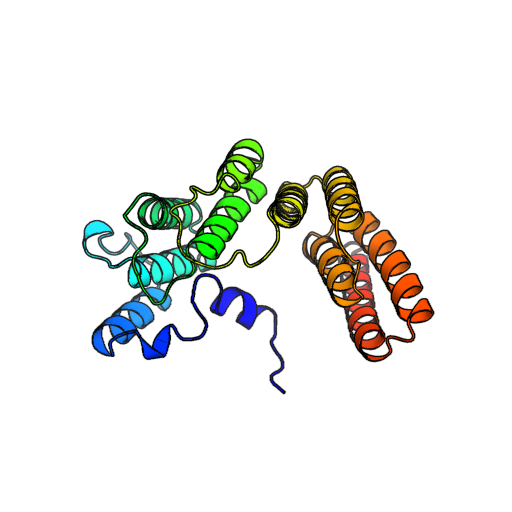 A O 1
ATOM 873 N N . ALA A 1 111 ? 9.315 7.115 8.619 1.00 93.88 111 ALA A N 1
ATOM 874 C CA . ALA A 1 111 ? 9.477 6.868 10.049 1.00 93.88 111 ALA A CA 1
ATOM 875 C C . ALA A 1 111 ? 8.642 5.667 10.517 1.00 93.88 111 ALA A C 1
ATOM 877 O O . ALA A 1 111 ? 9.106 4.902 11.359 1.00 93.88 111 ALA A O 1
ATOM 878 N N . MET A 1 112 ? 7.467 5.438 9.918 1.00 92.00 112 MET A N 1
ATOM 879 C CA . MET A 1 112 ? 6.656 4.252 10.214 1.00 92.00 112 MET A CA 1
ATOM 880 C C . MET A 1 112 ? 7.349 2.938 9.834 1.00 92.00 112 MET A C 1
ATOM 882 O O . MET A 1 112 ? 7.097 1.928 10.472 1.00 92.00 112 MET A O 1
ATOM 886 N N . LEU A 1 113 ? 8.272 2.922 8.866 1.00 90.75 113 LEU A N 1
ATOM 887 C CA . LEU A 1 113 ? 9.018 1.702 8.523 1.00 90.75 113 LEU A CA 1
ATOM 888 C C . LEU A 1 113 ? 10.021 1.275 9.609 1.00 90.75 113 LEU A C 1
ATOM 890 O O . LEU A 1 113 ? 10.542 0.161 9.556 1.00 90.75 113 LEU A O 1
ATOM 894 N N . GLN A 1 114 ? 10.292 2.131 10.599 1.00 87.88 114 GLN A N 1
ATOM 895 C CA . GLN A 1 114 ? 11.107 1.798 11.768 1.00 87.88 114 GLN A CA 1
ATOM 896 C C . GLN A 1 114 ? 10.267 0.998 12.775 1.00 87.88 114 GLN A C 1
ATOM 898 O O . GLN A 1 114 ? 9.888 1.491 13.838 1.00 87.88 114 GLN A O 1
ATOM 903 N N . VAL A 1 115 ? 9.932 -0.240 12.407 1.00 75.12 115 VAL A N 1
ATOM 904 C CA . VAL A 1 115 ? 9.061 -1.110 13.205 1.00 75.12 115 VAL A CA 1
ATOM 905 C C . VAL A 1 115 ? 9.751 -1.518 14.504 1.00 75.12 115 VAL A C 1
ATOM 907 O O . VAL A 1 115 ? 10.875 -2.024 14.461 1.00 75.12 115 VAL A O 1
ATOM 910 N N . PRO A 1 116 ? 9.091 -1.358 15.665 1.00 73.12 116 PRO A N 1
ATOM 911 C CA . PRO A 1 116 ? 9.584 -1.927 16.910 1.00 73.12 116 PRO A CA 1
ATOM 912 C C . PRO A 1 116 ? 9.713 -3.450 16.791 1.00 73.12 116 PRO A C 1
ATOM 914 O O . PRO A 1 116 ? 8.782 -4.103 16.327 1.00 73.12 116 PRO A O 1
ATOM 917 N N . GLU A 1 117 ? 10.803 -4.037 17.294 1.00 72.06 117 GLU A N 1
ATOM 918 C CA . GLU A 1 117 ? 11.009 -5.503 17.312 1.00 72.06 117 GLU A CA 1
ATOM 919 C C . GLU A 1 117 ? 9.846 -6.280 17.964 1.00 72.06 117 GLU A C 1
ATOM 921 O O . GLU A 1 117 ? 9.690 -7.478 17.748 1.00 72.06 117 GLU A O 1
ATOM 926 N N . SER A 1 118 ? 9.020 -5.600 18.764 1.00 71.94 118 SER A N 1
ATOM 927 C CA . SER A 1 118 ? 7.852 -6.152 19.444 1.00 71.94 118 SER A CA 1
ATOM 928 C C . SER A 1 118 ? 6.577 -6.229 18.597 1.00 71.94 118 SER A C 1
ATOM 930 O O . SER A 1 118 ? 5.582 -6.749 19.097 1.00 71.94 118 SER A O 1
ATOM 932 N N . MET A 1 119 ? 6.542 -5.684 17.374 1.00 81.06 119 MET A N 1
ATOM 933 C CA . MET A 1 119 ? 5.335 -5.733 16.541 1.00 81.06 119 MET A CA 1
ATOM 934 C C . MET A 1 119 ? 5.150 -7.144 15.955 1.00 81.06 119 MET A C 1
ATOM 936 O O . MET A 1 119 ? 6.053 -7.643 15.280 1.00 81.06 119 MET A O 1
ATOM 940 N N . PRO A 1 120 ? 4.008 -7.812 16.203 1.00 77.06 120 PRO A N 1
ATOM 941 C CA . PRO A 1 120 ? 3.792 -9.173 15.737 1.00 77.06 120 PRO A CA 1
ATOM 942 C C . PRO A 1 120 ? 3.446 -9.217 14.246 1.00 77.06 120 PRO A C 1
ATOM 944 O O . PRO A 1 120 ? 2.731 -8.359 13.727 1.00 77.06 120 PRO A O 1
ATOM 947 N N . GLY A 1 121 ? 3.887 -10.290 13.591 1.00 72.25 121 GLY A N 1
ATOM 948 C CA . GLY A 1 121 ? 3.520 -10.624 12.217 1.00 72.25 121 GLY A CA 1
ATOM 949 C C . GLY A 1 121 ? 4.707 -10.624 11.253 1.00 72.25 121 GLY A C 1
ATOM 950 O O . GLY A 1 121 ? 5.753 -10.038 11.538 1.00 72.25 121 GLY A O 1
ATOM 951 N N . PRO A 1 122 ? 4.581 -11.326 10.117 1.00 73.81 122 PRO A N 1
ATOM 952 C CA . PRO A 1 122 ? 5.566 -11.245 9.056 1.00 73.81 122 PRO A CA 1
ATOM 953 C C . PRO A 1 122 ? 5.461 -9.893 8.352 1.00 73.81 122 PRO A C 1
ATOM 955 O O . PRO A 1 122 ? 4.373 -9.345 8.163 1.00 73.81 122 PRO A O 1
ATOM 958 N N . TRP A 1 123 ? 6.602 -9.384 7.904 1.00 79.12 123 TRP A N 1
ATOM 959 C CA . TRP A 1 123 ? 6.601 -8.308 6.928 1.00 79.12 123 TRP A CA 1
ATOM 960 C C . TRP A 1 123 ? 6.027 -8.831 5.607 1.00 79.12 123 TRP A C 1
ATOM 962 O O . TRP A 1 123 ? 6.538 -9.834 5.108 1.00 79.12 123 TRP A O 1
ATOM 972 N N . PRO A 1 124 ? 5.019 -8.164 5.014 1.00 77.38 124 PRO A N 1
ATOM 973 C CA . PRO A 1 124 ? 4.514 -8.555 3.697 1.00 77.38 124 PRO A CA 1
ATOM 974 C C . PRO A 1 124 ? 5.560 -8.299 2.605 1.00 77.38 124 PRO A C 1
ATOM 976 O O . PRO A 1 124 ? 5.539 -8.931 1.559 1.00 77.38 124 PRO A O 1
ATOM 979 N N . GLN A 1 125 ? 6.495 -7.381 2.863 1.00 78.81 125 GLN A N 1
ATOM 980 C CA . GLN A 1 125 ? 7.602 -7.045 1.982 1.00 78.81 125 GLN A CA 1
ATOM 981 C C . GLN A 1 125 ? 8.814 -6.542 2.775 1.00 78.81 125 GLN A C 1
ATOM 983 O O . GLN A 1 125 ? 8.636 -5.968 3.855 1.00 78.81 125 GLN A O 1
ATOM 988 N N . PRO A 1 126 ? 10.042 -6.659 2.240 1.00 87.62 126 PRO A N 1
ATOM 989 C CA . PRO A 1 126 ? 11.221 -6.074 2.865 1.00 87.62 126 PRO A CA 1
ATOM 990 C C . PRO A 1 126 ? 11.075 -4.551 3.060 1.00 87.62 126 PRO A C 1
ATOM 992 O O . PRO A 1 126 ? 10.588 -3.867 2.153 1.00 87.62 126 PRO A O 1
ATOM 995 N N . PRO A 1 127 ? 11.558 -3.973 4.179 1.00 89.56 127 PRO A N 1
ATOM 996 C CA . PRO A 1 127 ? 11.453 -2.532 4.436 1.00 89.56 127 PRO A CA 1
ATOM 997 C C . PRO A 1 127 ? 12.022 -1.647 3.315 1.00 89.56 127 PRO A C 1
ATOM 999 O O . PRO A 1 127 ? 11.476 -0.587 3.030 1.00 89.56 127 PRO A O 1
ATOM 1002 N N . ALA A 1 128 ? 13.079 -2.099 2.629 1.00 91.88 128 ALA A N 1
ATOM 1003 C CA . ALA A 1 128 ? 13.664 -1.381 1.495 1.00 91.88 128 ALA A CA 1
ATOM 1004 C C . ALA A 1 128 ? 12.713 -1.287 0.281 1.00 91.88 128 ALA A C 1
ATOM 1006 O O . ALA A 1 128 ? 12.652 -0.242 -0.367 1.00 91.88 128 ALA A O 1
ATOM 1007 N N . ARG A 1 129 ? 11.934 -2.344 -0.003 1.00 92.88 129 ARG A N 1
ATOM 1008 C CA . ARG A 1 129 ? 10.883 -2.326 -1.038 1.00 92.88 129 ARG A CA 1
ATOM 1009 C C . ARG A 1 129 ? 9.742 -1.397 -0.623 1.00 92.88 129 ARG A C 1
ATOM 1011 O O . ARG A 1 129 ? 9.285 -0.589 -1.427 1.00 92.88 129 ARG A O 1
ATOM 1018 N N . ALA A 1 130 ? 9.346 -1.443 0.652 1.00 93.75 130 ALA A N 1
ATOM 1019 C CA . ALA A 1 130 ? 8.333 -0.540 1.196 1.00 93.75 130 ALA A CA 1
ATOM 1020 C C . ALA A 1 130 ? 8.741 0.939 1.077 1.00 93.75 130 ALA A C 1
ATOM 1022 O O . ALA A 1 130 ? 7.917 1.773 0.714 1.00 93.75 130 ALA A O 1
ATOM 1023 N N . GLU A 1 131 ? 10.008 1.277 1.330 1.00 96.00 131 GLU A N 1
ATOM 1024 C CA . GLU A 1 131 ? 10.517 2.644 1.172 1.00 96.00 131 GLU A CA 1
ATOM 1025 C C . GLU A 1 131 ? 10.411 3.139 -0.279 1.00 96.00 131 GLU A C 1
ATO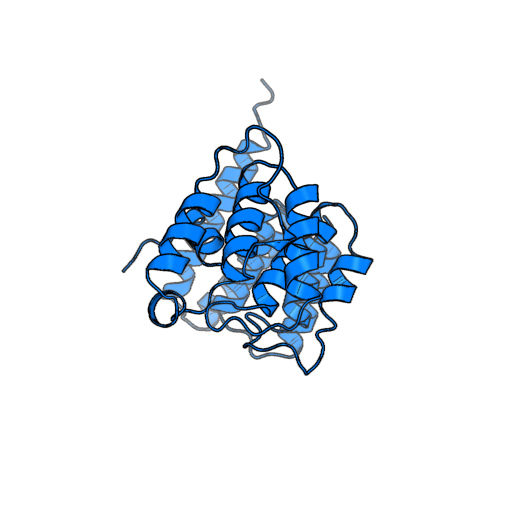M 1027 O O . GLU A 1 131 ? 9.994 4.279 -0.514 1.00 96.00 131 GLU A O 1
ATOM 1032 N N . ALA A 1 132 ? 10.751 2.287 -1.251 1.00 96.94 132 ALA A N 1
ATOM 1033 C CA . ALA A 1 132 ? 10.611 2.588 -2.674 1.00 96.94 132 ALA A CA 1
ATOM 1034 C C . ALA A 1 132 ? 9.149 2.883 -3.040 1.00 96.94 132 ALA A C 1
ATOM 1036 O O . ALA A 1 132 ? 8.848 3.929 -3.619 1.00 96.94 132 ALA A O 1
ATOM 1037 N N . TRP A 1 133 ? 8.242 2.008 -2.606 1.00 96.94 133 TRP A N 1
ATOM 1038 C CA . TRP A 1 133 ? 6.808 2.137 -2.836 1.00 96.94 133 TRP A CA 1
ATOM 1039 C C . TRP A 1 133 ? 6.214 3.406 -2.209 1.00 96.94 133 TRP A C 1
ATOM 1041 O O . TRP A 1 133 ? 5.513 4.163 -2.879 1.00 96.94 133 TRP A O 1
ATOM 1051 N N . LEU A 1 134 ? 6.542 3.714 -0.949 1.00 97.06 134 LEU A N 1
ATOM 1052 C CA . LEU A 1 134 ? 6.087 4.949 -0.296 1.00 97.06 134 LEU A CA 1
ATOM 1053 C C . LEU A 1 134 ? 6.621 6.202 -1.006 1.00 97.06 134 LEU A C 1
ATOM 1055 O O . LEU A 1 134 ? 5.903 7.190 -1.148 1.00 97.06 134 LEU A O 1
ATOM 1059 N N . THR A 1 135 ? 7.860 6.159 -1.495 1.00 98.25 135 THR A N 1
ATOM 1060 C CA . THR A 1 135 ? 8.457 7.260 -2.269 1.00 98.25 135 THR A CA 1
ATOM 1061 C C . THR A 1 135 ? 7.719 7.465 -3.597 1.00 98.25 135 THR A C 1
ATOM 1063 O O . THR A 1 135 ? 7.444 8.601 -3.991 1.00 98.25 135 THR A O 1
ATOM 1066 N N . LEU A 1 136 ? 7.311 6.376 -4.253 1.00 98.12 136 LEU A N 1
ATOM 1067 C CA . LEU A 1 136 ? 6.482 6.434 -5.453 1.00 98.12 136 LEU A CA 1
ATOM 1068 C C . LEU A 1 136 ? 5.108 7.052 -5.161 1.00 98.12 136 LEU A C 1
ATOM 1070 O O . LEU A 1 136 ? 4.688 7.964 -5.871 1.00 98.12 136 LEU A O 1
ATOM 1074 N N . LEU A 1 137 ? 4.441 6.619 -4.086 1.00 96.81 137 LEU A N 1
ATOM 1075 C CA . LEU A 1 137 ? 3.148 7.168 -3.660 1.00 96.81 137 LEU A CA 1
ATOM 1076 C C . LEU A 1 137 ? 3.204 8.659 -3.301 1.00 96.81 137 LEU A C 1
ATOM 1078 O O . LEU A 1 137 ? 2.204 9.358 -3.455 1.00 96.81 137 LEU A O 1
ATOM 1082 N N . ALA A 1 138 ? 4.361 9.152 -2.856 1.00 97.06 138 ALA A N 1
ATOM 1083 C CA . ALA A 1 138 ? 4.609 10.572 -2.613 1.00 97.06 138 ALA A CA 1
ATOM 1084 C C . ALA A 1 138 ? 4.855 11.390 -3.899 1.00 97.06 138 ALA A C 1
ATOM 1086 O O . ALA A 1 138 ? 5.188 12.574 -3.825 1.00 97.06 138 ALA A O 1
ATOM 1087 N N . GLY A 1 139 ? 4.707 10.780 -5.081 1.00 97.19 139 GLY A N 1
ATOM 1088 C CA . GLY A 1 139 ? 4.860 11.449 -6.372 1.00 97.19 139 GLY A CA 1
ATOM 1089 C C . GLY A 1 139 ? 6.314 11.642 -6.804 1.00 97.19 139 GLY A C 1
ATOM 1090 O O . GLY A 1 139 ? 6.600 12.556 -7.575 1.00 97.19 139 GLY A O 1
ATOM 1091 N N . GLN A 1 140 ? 7.239 10.802 -6.322 1.00 98.25 140 GLN A N 1
ATOM 1092 C CA . GLN A 1 140 ? 8.675 10.885 -6.624 1.00 98.25 140 GLN A CA 1
ATOM 1093 C C . GLN A 1 140 ? 9.163 9.642 -7.397 1.00 98.25 140 GLN A C 1
ATOM 1095 O O . GLN A 1 140 ? 9.966 8.858 -6.885 1.00 98.25 140 GLN A O 1
ATOM 1100 N N . PRO A 1 141 ? 8.697 9.424 -8.641 1.00 98.06 141 PRO A N 1
ATOM 1101 C CA . PRO A 1 141 ? 8.925 8.167 -9.353 1.00 98.06 141 PRO A CA 1
ATOM 1102 C C . PRO A 1 141 ? 10.393 7.918 -9.732 1.00 98.06 141 PRO A C 1
ATOM 1104 O O . PRO A 1 141 ? 10.827 6.769 -9.746 1.00 98.06 141 PRO A O 1
ATOM 1107 N N . ASP A 1 142 ? 11.183 8.963 -9.997 1.00 98.38 142 ASP A N 1
ATOM 1108 C CA . ASP A 1 142 ? 12.616 8.805 -10.287 1.00 98.38 142 ASP A CA 1
ATOM 1109 C C . ASP A 1 142 ? 13.394 8.308 -9.060 1.00 98.38 142 ASP A C 1
ATOM 1111 O O . ASP A 1 142 ? 14.190 7.374 -9.159 1.00 98.38 142 ASP A O 1
ATOM 1115 N N . GLU A 1 143 ? 13.129 8.885 -7.883 1.00 98.38 143 GLU A N 1
ATOM 1116 C CA . GLU A 1 143 ? 13.749 8.449 -6.626 1.00 98.38 143 GLU A CA 1
ATOM 1117 C C . GLU A 1 143 ? 13.294 7.035 -6.246 1.00 98.38 143 GLU A C 1
ATOM 1119 O O . GLU A 1 143 ? 14.120 6.200 -5.869 1.00 98.38 143 GLU A O 1
ATOM 1124 N N . ALA A 1 144 ? 12.004 6.731 -6.423 1.00 98.25 144 ALA A N 1
ATOM 1125 C CA . ALA A 1 144 ? 11.468 5.390 -6.215 1.00 98.25 144 ALA A CA 1
ATOM 1126 C C . ALA A 1 144 ? 12.151 4.347 -7.110 1.00 98.25 144 ALA A C 1
ATOM 1128 O O . ALA A 1 144 ? 12.508 3.271 -6.636 1.00 98.25 144 ALA A O 1
ATOM 1129 N N . SER A 1 145 ? 12.408 4.669 -8.383 1.00 98.25 145 SER A N 1
ATOM 1130 C CA . SER A 1 145 ? 13.100 3.756 -9.303 1.00 98.25 145 SER A CA 1
ATOM 1131 C C . SER A 1 145 ? 14.507 3.415 -8.812 1.00 98.25 145 SER A C 1
ATOM 1133 O O . SER A 1 145 ? 14.892 2.247 -8.813 1.00 98.25 145 SER A O 1
ATOM 1135 N N . LEU A 1 146 ? 15.257 4.409 -8.325 1.00 98.12 146 LEU A N 1
ATOM 1136 C CA . LEU A 1 146 ? 16.587 4.194 -7.741 1.00 98.12 146 LEU A CA 1
ATOM 1137 C C . LEU A 1 146 ? 16.524 3.363 -6.449 1.00 98.12 146 LEU A C 1
ATOM 1139 O O . LEU A 1 146 ? 17.413 2.557 -6.174 1.00 98.12 146 LEU A O 1
ATOM 1143 N N . LEU A 1 147 ? 15.484 3.550 -5.635 1.00 97.56 147 LEU A N 1
ATOM 1144 C CA . LEU A 1 147 ? 15.240 2.748 -4.435 1.00 97.56 147 LEU A CA 1
ATOM 1145 C C . LEU A 1 147 ? 14.969 1.276 -4.776 1.00 97.56 147 LEU A C 1
ATOM 1147 O O . LEU A 1 147 ? 15.629 0.408 -4.204 1.00 97.56 147 LEU A O 1
ATOM 1151 N N . TYR A 1 148 ? 14.089 0.994 -5.742 1.00 97.44 148 TYR A N 1
ATOM 1152 C CA . TYR A 1 148 ? 13.839 -0.372 -6.213 1.00 97.44 148 TYR A CA 1
ATOM 1153 C C . TYR A 1 148 ? 15.100 -1.020 -6.798 1.00 97.44 148 TYR A C 1
ATOM 1155 O O . TYR A 1 148 ? 15.384 -2.181 -6.517 1.00 97.44 148 TYR A O 1
ATOM 1163 N N . GLU A 1 149 ? 15.917 -0.280 -7.553 1.00 96.56 149 GLU A N 1
ATOM 1164 C CA . GLU A 1 149 ? 17.197 -0.794 -8.057 1.00 96.56 149 GLU A CA 1
ATOM 1165 C C . GLU A 1 149 ? 18.161 -1.191 -6.935 1.00 96.56 149 GLU A C 1
ATOM 1167 O O . GLU A 1 149 ? 18.784 -2.252 -7.006 1.00 96.56 149 GLU A O 1
ATOM 1172 N N . ARG A 1 150 ? 18.270 -0.371 -5.882 1.00 96.25 150 ARG A N 1
ATOM 1173 C CA . ARG A 1 150 ? 19.091 -0.697 -4.704 1.00 96.25 150 ARG A CA 1
ATOM 1174 C C . ARG A 1 150 ? 18.563 -1.916 -3.962 1.00 96.25 150 ARG A C 1
ATOM 1176 O O . ARG A 1 150 ? 19.360 -2.742 -3.528 1.00 96.25 150 ARG A O 1
ATOM 1183 N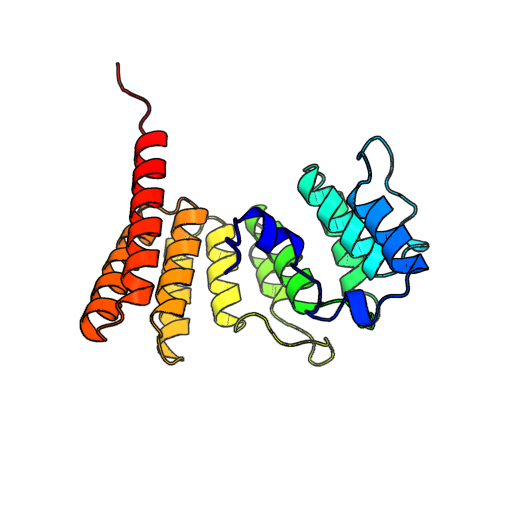 N . TYR A 1 151 ? 17.245 -2.026 -3.834 1.00 94.31 151 TYR A N 1
ATOM 1184 C CA . TYR A 1 151 ? 16.597 -3.188 -3.246 1.00 94.31 151 TYR A CA 1
ATOM 1185 C C . TYR A 1 151 ? 16.946 -4.469 -4.023 1.00 94.31 151 TYR A C 1
ATOM 1187 O O . TYR A 1 151 ? 17.506 -5.400 -3.441 1.00 94.31 151 TYR A O 1
ATOM 1195 N N . LEU A 1 152 ? 16.750 -4.475 -5.344 1.00 94.31 152 LEU A N 1
ATOM 1196 C CA . LEU A 1 152 ? 17.065 -5.626 -6.197 1.00 94.31 152 LEU A CA 1
ATOM 1197 C C . LEU A 1 152 ? 18.555 -5.979 -6.217 1.00 94.31 152 LEU A C 1
ATOM 1199 O O . LEU A 1 152 ? 18.902 -7.142 -6.365 1.00 94.31 152 LEU A O 1
ATOM 1203 N N . ALA A 1 153 ? 19.457 -5.010 -6.038 1.00 92.00 153 ALA A N 1
ATOM 1204 C CA . ALA A 1 153 ? 20.892 -5.289 -5.947 1.00 92.00 153 ALA A CA 1
ATOM 1205 C C . ALA A 1 153 ? 21.274 -6.119 -4.705 1.00 92.00 153 ALA A C 1
ATOM 1207 O O . ALA A 1 153 ? 22.362 -6.693 -4.660 1.00 92.00 153 ALA A O 1
ATOM 1208 N N . SER A 1 154 ? 20.402 -6.161 -3.695 1.00 83.25 154 SER A N 1
ATOM 1209 C CA . SER A 1 154 ? 20.610 -6.893 -2.442 1.00 83.25 154 SER A CA 1
ATOM 1210 C C . SER A 1 154 ? 19.854 -8.224 -2.359 1.00 83.25 154 SER A C 1
ATOM 1212 O O . SER A 1 154 ? 20.057 -8.968 -1.401 1.00 83.25 154 SER A O 1
ATOM 1214 N N . ALA A 1 155 ? 19.015 -8.530 -3.351 1.00 76.06 155 ALA A N 1
ATOM 1215 C CA . ALA A 1 155 ? 18.128 -9.688 -3.371 1.00 76.06 155 ALA A CA 1
ATOM 1216 C C . ALA A 1 155 ? 18.283 -10.494 -4.670 1.00 76.06 155 ALA A C 1
ATOM 1218 O O . ALA A 1 155 ? 18.762 -9.993 -5.688 1.00 76.06 155 ALA A O 1
ATOM 1219 N N . GLU A 1 156 ? 17.869 -11.760 -4.648 1.00 83.75 156 GLU A N 1
ATOM 1220 C CA . GLU A 1 156 ? 17.678 -12.503 -5.891 1.00 83.75 156 GLU A CA 1
ATOM 1221 C C . GLU A 1 156 ? 16.486 -11.896 -6.635 1.00 83.75 156 GLU A C 1
ATOM 1223 O O . GLU A 1 156 ? 15.398 -11.765 -6.083 1.00 83.75 156 GLU A O 1
ATOM 1228 N N . THR A 1 157 ? 16.709 -11.464 -7.873 1.00 87.12 157 THR A N 1
ATOM 1229 C CA . THR A 1 157 ? 15.657 -10.853 -8.687 1.00 87.12 157 THR A CA 1
ATOM 1230 C C . THR A 1 157 ? 14.852 -11.951 -9.370 1.00 87.12 157 THR A C 1
ATOM 1232 O O . THR A 1 157 ? 15.395 -12.647 -10.229 1.00 87.12 157 THR A O 1
ATOM 1235 N N . THR A 1 158 ? 13.574 -12.079 -9.019 1.00 91.56 158 THR A N 1
ATOM 1236 C CA . THR A 1 158 ? 12.623 -12.977 -9.689 1.00 91.56 158 THR A CA 1
ATOM 1237 C C . THR A 1 158 ? 11.794 -12.225 -10.734 1.00 91.56 158 THR A C 1
ATOM 1239 O O . THR A 1 158 ? 11.716 -10.992 -10.722 1.00 91.56 158 THR A O 1
ATOM 1242 N N . GLY A 1 159 ? 11.168 -12.973 -11.647 1.00 91.94 159 GLY A N 1
ATOM 1243 C CA . GLY A 1 159 ? 10.204 -12.427 -12.604 1.00 91.94 159 GLY A CA 1
ATOM 1244 C C . GLY A 1 159 ? 9.019 -11.745 -11.917 1.00 91.94 159 GLY A C 1
ATOM 1245 O O . GLY A 1 159 ? 8.702 -10.608 -12.263 1.00 91.94 159 GLY A O 1
ATOM 1246 N N . ASP A 1 160 ? 8.450 -12.402 -10.901 1.00 92.31 160 ASP A N 1
ATOM 1247 C CA . ASP A 1 160 ? 7.332 -11.894 -10.092 1.00 92.31 160 ASP A CA 1
ATOM 1248 C C . ASP A 1 160 ? 7.662 -10.527 -9.482 1.00 92.31 160 ASP A C 1
ATOM 1250 O O . ASP A 1 160 ? 6.933 -9.559 -9.674 1.00 92.31 160 ASP A O 1
ATOM 1254 N N . GLU A 1 161 ? 8.820 -10.406 -8.826 1.00 92.75 161 GLU A N 1
ATOM 1255 C CA . GLU A 1 161 ? 9.244 -9.165 -8.170 1.00 92.75 161 GLU A CA 1
ATOM 1256 C C . GLU A 1 161 ? 9.377 -8.009 -9.177 1.00 92.75 161 GLU A C 1
ATOM 1258 O O . GLU A 1 161 ? 8.991 -6.873 -8.902 1.00 92.75 161 GLU A O 1
ATOM 1263 N N . LEU A 1 162 ? 9.903 -8.285 -10.375 1.00 95.62 162 LEU A N 1
ATOM 1264 C CA . LEU A 1 162 ? 10.009 -7.282 -11.435 1.00 95.62 162 LEU A CA 1
ATOM 1265 C C . LEU A 1 162 ? 8.637 -6.852 -11.970 1.00 95.62 162 LEU A C 1
ATOM 1267 O O . LEU A 1 162 ? 8.448 -5.664 -12.250 1.00 95.62 162 LEU A O 1
ATOM 1271 N N . ILE A 1 163 ? 7.693 -7.791 -12.094 1.00 95.75 163 ILE A N 1
ATOM 1272 C CA . ILE A 1 163 ? 6.310 -7.498 -12.482 1.00 95.75 163 ILE A CA 1
ATOM 1273 C C . ILE A 1 163 ? 5.647 -6.611 -11.437 1.00 95.75 163 ILE A C 1
ATOM 1275 O O . ILE A 1 163 ? 5.101 -5.575 -11.806 1.00 95.75 163 ILE A O 1
ATOM 1279 N N . GLU A 1 164 ? 5.739 -6.960 -10.155 1.00 94.56 164 GLU A N 1
ATOM 1280 C CA . GLU A 1 164 ? 5.116 -6.177 -9.088 1.00 94.56 164 GLU A CA 1
ATOM 1281 C C . GLU A 1 164 ? 5.676 -4.746 -9.026 1.00 94.56 164 GLU A C 1
ATOM 1283 O O . GLU A 1 164 ? 4.923 -3.784 -8.883 1.00 94.56 164 GLU A O 1
ATOM 1288 N N . ILE A 1 165 ? 6.994 -4.573 -9.201 1.00 96.19 165 ILE A N 1
ATOM 1289 C CA . ILE A 1 165 ? 7.609 -3.238 -9.274 1.00 96.19 165 ILE A CA 1
ATOM 1290 C C . ILE A 1 165 ? 7.075 -2.468 -10.486 1.00 96.19 165 ILE A C 1
ATOM 1292 O O . ILE A 1 165 ? 6.741 -1.286 -10.381 1.00 96.19 165 ILE A O 1
ATOM 1296 N N . ALA A 1 166 ? 6.996 -3.107 -11.656 1.00 97.06 166 ALA A N 1
ATOM 1297 C CA . ALA A 1 166 ? 6.442 -2.467 -12.843 1.00 97.06 166 ALA A CA 1
ATOM 1298 C C . ALA A 1 166 ? 4.967 -2.079 -12.638 1.00 97.06 166 ALA A C 1
ATOM 1300 O O . ALA A 1 166 ? 4.555 -0.993 -13.057 1.00 97.06 166 ALA A O 1
ATOM 1301 N N . GLU A 1 167 ? 4.195 -2.932 -11.966 1.00 96.19 167 GLU A N 1
ATOM 1302 C CA . GLU A 1 167 ? 2.796 -2.702 -11.630 1.00 96.19 167 GLU A CA 1
ATOM 1303 C C . GLU A 1 167 ? 2.629 -1.504 -10.692 1.00 96.19 167 GLU A C 1
ATOM 1305 O O . GLU A 1 167 ? 1.780 -0.648 -10.954 1.00 96.19 167 GLU A O 1
ATOM 1310 N N . ASP A 1 168 ? 3.480 -1.373 -9.670 1.00 96.00 168 ASP A N 1
ATOM 1311 C CA . ASP A 1 168 ? 3.497 -0.213 -8.775 1.00 96.00 168 ASP A CA 1
ATOM 1312 C C . ASP A 1 168 ? 3.601 1.102 -9.577 1.00 96.00 168 ASP A C 1
ATOM 1314 O O . ASP A 1 168 ? 2.816 2.034 -9.363 1.00 96.00 168 ASP A O 1
ATOM 1318 N N . PHE A 1 169 ? 4.504 1.175 -10.567 1.00 97.50 169 PHE A N 1
ATOM 1319 C CA . PHE A 1 169 ? 4.647 2.355 -11.434 1.00 97.50 169 PHE A CA 1
ATOM 1320 C C . PHE A 1 169 ? 3.454 2.583 -12.371 1.00 97.50 169 PHE A C 1
ATOM 1322 O O . PHE A 1 169 ? 3.099 3.740 -12.618 1.00 97.50 169 PHE A O 1
ATOM 1329 N N . VAL A 1 170 ? 2.829 1.523 -12.897 1.00 95.56 170 VAL A N 1
ATOM 1330 C CA . VAL A 1 170 ? 1.609 1.642 -13.719 1.00 95.56 170 VAL A CA 1
ATOM 1331 C C . VAL A 1 170 ? 0.456 2.191 -12.881 1.00 95.56 170 VAL A C 1
ATOM 1333 O O . VAL A 1 170 ? -0.207 3.141 -13.301 1.00 95.56 170 VAL A O 1
ATOM 1336 N N . ARG A 1 171 ? 0.249 1.649 -11.676 1.00 92.69 171 ARG A N 1
ATOM 1337 C CA . ARG A 1 171 ? -0.816 2.063 -10.751 1.00 92.69 171 ARG A CA 1
ATOM 1338 C C . ARG A 1 171 ? -0.634 3.494 -10.247 1.00 92.69 171 ARG A C 1
ATOM 1340 O O . ARG A 1 171 ? -1.626 4.180 -10.017 1.00 92.69 171 ARG A O 1
ATOM 1347 N N . ALA A 1 172 ? 0.610 3.950 -10.105 1.00 93.06 172 ALA A N 1
ATOM 1348 C CA . ALA A 1 172 ? 0.948 5.322 -9.725 1.00 93.06 172 ALA A CA 1
ATOM 1349 C C . ALA A 1 172 ? 0.919 6.329 -10.896 1.00 93.06 172 ALA A C 1
ATOM 1351 O O . ALA A 1 172 ? 1.312 7.481 -10.711 1.00 93.06 172 ALA A O 1
ATOM 1352 N N . ASP A 1 173 ? 0.511 5.910 -12.102 1.00 95.00 173 ASP A N 1
ATOM 1353 C CA . ASP A 1 173 ? 0.526 6.721 -13.330 1.00 95.00 173 ASP A CA 1
ATOM 1354 C C . ASP A 1 173 ? 1.912 7.323 -13.666 1.00 95.00 173 ASP A C 1
ATOM 1356 O O . ASP A 1 173 ? 2.046 8.309 -14.396 1.00 95.00 173 ASP A O 1
ATOM 1360 N N . ALA A 1 174 ? 2.987 6.685 -13.195 1.00 95.94 174 ALA A N 1
ATOM 1361 C CA . ALA A 1 174 ? 4.372 7.055 -13.469 1.00 95.94 174 ALA A CA 1
ATOM 1362 C C . ALA A 1 174 ? 4.828 6.463 -14.814 1.00 95.94 174 ALA A C 1
ATOM 1364 O O . ALA A 1 174 ? 5.723 5.620 -14.897 1.00 95.94 174 ALA A O 1
ATOM 1365 N N . LEU A 1 175 ? 4.166 6.892 -15.895 1.00 95.06 175 LEU A N 1
ATOM 1366 C CA . LEU A 1 175 ? 4.187 6.222 -17.201 1.00 95.06 175 LEU A CA 1
ATOM 1367 C C . LEU A 1 175 ? 5.589 6.020 -17.793 1.00 95.06 175 LEU A C 1
ATOM 1369 O O . LEU A 1 175 ? 5.836 5.024 -18.473 1.00 95.06 175 LEU A O 1
ATOM 1373 N N . THR A 1 176 ? 6.505 6.967 -17.584 1.00 96.12 176 THR A N 1
ATOM 1374 C CA . THR A 1 176 ? 7.879 6.864 -18.100 1.00 96.12 176 THR A CA 1
ATOM 1375 C C . THR A 1 176 ? 8.635 5.739 -17.401 1.00 96.12 176 THR A C 1
ATOM 1377 O O . THR A 1 176 ? 9.215 4.879 -18.062 1.00 96.12 176 THR A O 1
ATOM 1380 N N . GLN A 1 177 ? 8.591 5.716 -16.071 1.00 98.12 177 GLN A N 1
ATOM 1381 C CA . GLN A 1 177 ? 9.245 4.708 -15.248 1.00 98.12 177 GLN A CA 1
ATOM 1382 C C . GLN A 1 177 ? 8.585 3.342 -15.458 1.00 98.12 177 GLN A C 1
ATOM 1384 O O . GLN A 1 177 ? 9.300 2.366 -15.669 1.00 98.12 177 GLN A O 1
ATOM 1389 N N . ALA A 1 178 ? 7.252 3.283 -15.546 1.00 97.50 178 ALA A N 1
ATOM 1390 C CA . ALA A 1 178 ? 6.511 2.067 -15.879 1.00 97.50 178 ALA 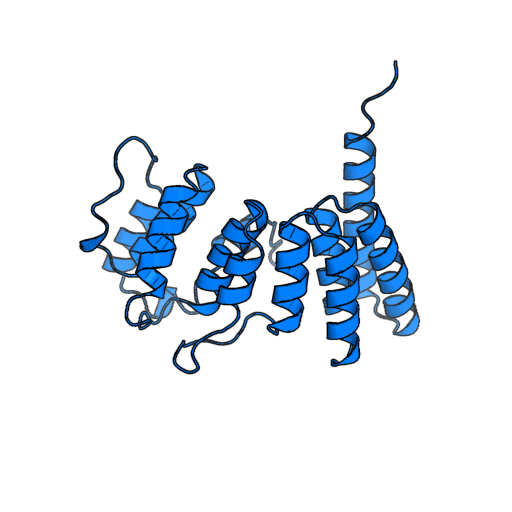A CA 1
ATOM 1391 C C . ALA A 1 178 ? 7.013 1.427 -17.185 1.00 97.50 178 ALA A C 1
ATOM 1393 O O . ALA A 1 178 ? 7.341 0.245 -17.209 1.00 97.50 178 ALA A O 1
ATOM 1394 N N . ARG A 1 179 ? 7.175 2.203 -18.270 1.00 97.31 179 ARG A N 1
ATOM 1395 C CA . ARG A 1 179 ? 7.726 1.684 -19.544 1.00 97.31 179 ARG A CA 1
ATOM 1396 C C . ARG A 1 179 ? 9.126 1.103 -19.393 1.00 97.31 179 ARG A C 1
ATOM 1398 O O . ARG A 1 179 ? 9.421 0.055 -19.974 1.00 97.31 179 ARG A O 1
ATOM 1405 N N . ASN A 1 180 ? 9.987 1.790 -18.649 1.00 97.44 180 ASN A N 1
ATOM 1406 C CA . ASN A 1 180 ? 11.361 1.350 -18.436 1.00 97.44 180 ASN A CA 1
ATOM 1407 C C . ASN A 1 180 ? 11.390 0.024 -17.663 1.00 97.44 180 ASN A C 1
ATOM 1409 O O . ASN A 1 180 ? 12.061 -0.919 -18.089 1.00 97.44 180 ASN A O 1
ATOM 1413 N N . TRP A 1 181 ? 10.603 -0.080 -16.589 1.00 97.75 181 TRP A N 1
ATOM 1414 C CA . TRP A 1 181 ? 10.487 -1.295 -15.785 1.00 97.75 181 TRP A CA 1
ATOM 1415 C C . TRP A 1 181 ? 9.857 -2.455 -16.555 1.00 97.75 181 TRP A C 1
ATOM 1417 O O . TRP A 1 181 ? 10.399 -3.556 -16.516 1.00 97.75 181 TRP A O 1
ATOM 1427 N N . LEU A 1 182 ? 8.810 -2.227 -17.350 1.00 97.25 182 LEU A N 1
ATOM 1428 C CA . LEU A 1 182 ? 8.216 -3.266 -18.204 1.00 97.25 182 LEU A CA 1
ATOM 1429 C C . LEU A 1 182 ? 9.201 -3.786 -19.259 1.00 97.25 182 LEU A C 1
ATOM 1431 O O . LEU A 1 182 ? 9.273 -4.988 -19.506 1.00 97.25 182 LEU A O 1
ATOM 1435 N N . THR A 1 183 ? 10.004 -2.899 -19.857 1.00 97.56 183 THR A N 1
ATOM 1436 C CA . THR A 1 183 ? 11.039 -3.290 -20.832 1.00 97.56 183 THR A CA 1
ATOM 1437 C C . THR A 1 183 ? 12.111 -4.162 -20.177 1.00 97.56 183 THR A C 1
ATOM 1439 O O . THR A 1 183 ? 12.499 -5.194 -20.727 1.00 97.56 183 THR A O 1
ATOM 1442 N N . ARG A 1 184 ? 12.569 -3.774 -18.981 1.00 96.06 184 ARG A N 1
ATOM 1443 C CA . ARG A 1 184 ? 13.528 -4.552 -18.186 1.00 96.06 184 ARG A CA 1
ATOM 1444 C C . ARG A 1 184 ? 12.956 -5.911 -17.778 1.00 96.06 184 ARG A C 1
ATOM 1446 O O . ARG A 1 184 ? 13.650 -6.916 -17.900 1.00 96.06 184 ARG A O 1
ATOM 1453 N N . THR A 1 185 ? 11.702 -5.930 -17.333 1.00 97.44 185 THR A N 1
ATOM 1454 C CA . THR A 1 185 ? 10.982 -7.142 -16.925 1.00 97.44 185 THR A CA 1
ATOM 1455 C C . THR A 1 185 ? 10.883 -8.114 -18.091 1.00 97.44 185 THR A C 1
ATOM 1457 O O . THR A 1 185 ? 11.306 -9.256 -17.957 1.00 97.44 185 THR A O 1
ATOM 1460 N N . ARG A 1 186 ? 10.470 -7.646 -19.279 1.00 97.69 186 ARG A N 1
ATOM 1461 C CA . ARG A 1 186 ? 10.445 -8.469 -20.498 1.00 97.69 186 ARG A CA 1
ATOM 1462 C C . ARG A 1 186 ? 11.780 -9.155 -20.765 1.00 97.69 186 ARG A C 1
ATOM 1464 O O . ARG A 1 186 ? 11.820 -10.368 -20.932 1.00 97.69 186 ARG A O 1
ATOM 1471 N N . ALA A 1 187 ? 12.860 -8.374 -20.789 1.00 96.81 187 ALA A N 1
ATOM 1472 C CA . ALA A 1 187 ? 14.190 -8.892 -21.086 1.00 96.81 187 ALA A CA 1
ATOM 1473 C C . ALA A 1 187 ? 14.630 -9.961 -20.071 1.00 96.81 187 ALA A C 1
ATOM 1475 O O . ALA A 1 187 ? 15.273 -10.938 -20.449 1.00 96.81 187 ALA A O 1
ATOM 1476 N N . HIS A 1 188 ? 14.268 -9.797 -18.795 1.00 96.50 188 HIS A N 1
ATOM 1477 C CA . HIS A 1 188 ? 14.529 -10.798 -17.765 1.00 96.50 188 HIS A CA 1
ATOM 1478 C C . HIS A 1 188 ? 13.709 -12.075 -17.992 1.00 96.50 188 HIS A C 1
ATOM 1480 O O . HIS A 1 188 ? 14.293 -13.155 -18.029 1.00 96.50 188 HIS A O 1
ATOM 1486 N N . LEU A 1 189 ? 12.392 -11.965 -18.183 1.00 96.31 189 LEU A N 1
ATOM 1487 C CA . LEU A 1 189 ? 11.508 -13.123 -18.361 1.00 96.31 189 LEU A CA 1
ATOM 1488 C C . LEU A 1 189 ? 11.875 -13.942 -19.606 1.00 96.31 189 LEU A C 1
ATOM 1490 O O . LEU A 1 189 ? 11.940 -15.167 -19.546 1.00 96.31 189 LEU A O 1
ATOM 1494 N N . GLU A 1 190 ? 12.191 -13.274 -20.720 1.00 96.31 190 GLU A N 1
ATOM 1495 C CA . GLU A 1 190 ? 12.659 -13.931 -21.946 1.00 96.31 190 GLU A CA 1
ATOM 1496 C C . GLU A 1 190 ? 13.981 -14.680 -21.724 1.00 96.31 190 GLU A C 1
ATOM 1498 O O . GLU A 1 190 ? 14.131 -15.811 -22.185 1.00 96.31 190 GLU A O 1
ATOM 1503 N N . ALA A 1 191 ? 14.926 -14.086 -20.985 1.00 96.38 191 ALA A N 1
ATOM 1504 C CA . ALA A 1 191 ? 16.216 -14.709 -20.687 1.00 96.38 191 ALA A CA 1
ATOM 1505 C C . ALA A 1 191 ? 16.109 -15.943 -19.772 1.00 96.38 191 ALA A C 1
ATOM 1507 O O . ALA A 1 191 ? 16.991 -16.801 -19.817 1.00 96.38 191 ALA A O 1
ATOM 1508 N N . HIS A 1 192 ? 15.048 -16.038 -18.966 1.00 95.19 192 HIS A N 1
ATOM 1509 C CA . HIS A 1 192 ? 14.801 -17.149 -18.038 1.00 95.19 192 HIS A CA 1
ATOM 1510 C C . HIS A 1 192 ? 13.712 -18.117 -18.530 1.00 95.19 192 HIS A C 1
ATOM 1512 O O . HIS A 1 192 ? 13.339 -19.034 -17.805 1.00 95.19 192 HIS A O 1
ATOM 1518 N N . GLU A 1 193 ? 13.217 -17.934 -19.761 1.00 94.69 193 GLU A N 1
ATOM 1519 C CA . GLU A 1 193 ? 12.128 -18.721 -20.356 1.00 94.69 193 GLU A CA 1
ATOM 1520 C C . GLU A 1 193 ? 10.844 -18.767 -19.498 1.00 94.69 193 GLU A C 1
ATOM 1522 O O . GLU A 1 193 ? 10.073 -19.731 -19.551 1.00 94.69 193 GLU A O 1
ATOM 1527 N N . ASP A 1 194 ? 10.578 -17.704 -18.736 1.00 93.12 194 ASP A N 1
ATOM 1528 C CA . ASP A 1 194 ? 9.436 -17.613 -17.827 1.00 93.12 194 ASP A CA 1
ATOM 1529 C C . ASP A 1 194 ? 8.154 -17.230 -18.579 1.00 93.12 194 ASP A C 1
ATOM 1531 O O . ASP A 1 194 ? 7.746 -16.072 -18.683 1.00 93.12 194 ASP A O 1
ATOM 1535 N N . ARG A 1 195 ? 7.529 -18.246 -19.178 1.00 91.50 195 ARG A N 1
ATOM 1536 C CA . ARG A 1 195 ? 6.348 -18.068 -20.033 1.00 91.50 195 ARG A CA 1
ATOM 1537 C C . ARG A 1 195 ? 5.087 -17.667 -19.285 1.00 91.50 195 ARG A C 1
ATOM 1539 O O . ARG A 1 195 ? 4.200 -17.114 -19.925 1.00 91.50 195 ARG A O 1
ATOM 1546 N N . LEU A 1 196 ? 4.976 -17.995 -17.998 1.00 90.69 196 LEU A N 1
ATOM 1547 C CA . LEU A 1 196 ? 3.774 -17.681 -17.228 1.00 90.69 196 LEU A CA 1
ATOM 1548 C C . LEU A 1 196 ? 3.707 -16.171 -17.003 1.00 90.69 196 LEU A C 1
ATOM 1550 O O . LEU A 1 196 ? 2.769 -15.521 -17.451 1.00 90.69 196 LEU A O 1
ATOM 1554 N N . ASN A 1 197 ? 4.786 -15.619 -16.462 1.00 92.00 197 ASN A N 1
ATOM 1555 C CA . ASN A 1 197 ? 4.911 -14.199 -16.165 1.00 92.00 197 ASN A CA 1
ATOM 1556 C C . ASN A 1 197 ? 4.930 -13.306 -17.413 1.00 92.00 197 ASN A C 1
ATOM 1558 O O . ASN A 1 197 ? 4.587 -12.126 -17.350 1.00 92.00 197 ASN A O 1
ATOM 1562 N N . LEU A 1 198 ? 5.282 -13.845 -18.586 1.00 92.75 198 LEU A N 1
ATOM 1563 C CA . LEU A 1 198 ? 5.132 -13.107 -19.843 1.00 92.75 198 LEU A CA 1
ATOM 1564 C C . LEU A 1 198 ? 3.667 -12.758 -20.147 1.00 92.75 198 LEU A C 1
ATOM 1566 O O . LEU A 1 198 ? 3.421 -11.698 -20.719 1.00 92.75 198 LEU A O 1
ATOM 1570 N N . VAL A 1 199 ? 2.705 -13.598 -19.746 1.00 93.19 199 VAL A N 1
ATOM 1571 C CA . VAL A 1 199 ? 1.271 -13.307 -19.916 1.00 93.19 199 VAL A CA 1
ATOM 1572 C C . VAL A 1 199 ? 0.856 -12.141 -19.022 1.00 93.19 199 VAL A C 1
ATOM 1574 O O . VAL A 1 199 ? 0.219 -11.200 -19.497 1.00 93.19 199 VAL A O 1
ATOM 1577 N N . ASP A 1 200 ? 1.274 -12.151 -17.757 1.00 93.12 200 ASP A N 1
ATOM 1578 C CA . ASP A 1 200 ? 0.976 -11.071 -16.810 1.00 93.12 200 ASP A CA 1
ATOM 1579 C C . ASP A 1 200 ? 1.608 -9.745 -17.258 1.00 93.12 200 ASP A C 1
ATOM 1581 O O . ASP A 1 200 ? 0.973 -8.687 -17.226 1.00 93.12 200 ASP A O 1
ATOM 1585 N N . LEU A 1 201 ? 2.825 -9.804 -17.807 1.00 95.31 201 LEU A N 1
ATOM 1586 C CA . LEU A 1 201 ? 3.480 -8.648 -18.410 1.00 95.31 201 LEU A CA 1
ATOM 1587 C C . LEU A 1 201 ? 2.696 -8.079 -19.608 1.00 95.31 201 LEU A C 1
ATOM 1589 O O . LEU A 1 201 ? 2.631 -6.858 -19.778 1.00 95.31 201 LEU A O 1
ATOM 1593 N N . GLU A 1 202 ? 2.124 -8.930 -20.463 1.00 95.06 202 GLU A N 1
ATOM 1594 C CA . GLU A 1 202 ? 1.302 -8.497 -21.601 1.00 95.06 202 GLU A CA 1
ATOM 1595 C C . GLU A 1 202 ? 0.021 -7.786 -21.148 1.00 95.06 202 GLU A C 1
ATOM 1597 O O . GLU A 1 202 ? -0.336 -6.750 -21.719 1.00 95.06 202 GLU A O 1
ATOM 1602 N N . LEU A 1 203 ? -0.633 -8.289 -20.096 1.00 94.31 203 LEU A N 1
ATOM 1603 C CA . LEU A 1 203 ? -1.795 -7.635 -19.489 1.00 94.31 203 LEU A CA 1
ATOM 1604 C C . LEU A 1 203 ? -1.429 -6.251 -18.941 1.00 94.31 203 LEU A C 1
ATOM 1606 O O . LEU A 1 203 ? -2.117 -5.266 -19.223 1.00 94.31 203 LEU A O 1
ATOM 1610 N N . LEU A 1 204 ? -0.301 -6.154 -18.237 1.00 94.38 204 LEU A N 1
ATOM 1611 C CA . LEU A 1 204 ? 0.162 -4.901 -17.647 1.00 94.38 204 LEU A CA 1
ATOM 1612 C C . LEU A 1 204 ? 0.573 -3.860 -18.707 1.00 94.38 204 LEU A C 1
ATOM 1614 O O . LEU A 1 204 ? 0.317 -2.662 -18.562 1.00 94.38 204 LEU A O 1
ATOM 1618 N N . LEU A 1 205 ? 1.157 -4.304 -19.824 1.00 95.44 205 LEU A N 1
ATOM 1619 C CA . LEU A 1 205 ? 1.428 -3.446 -20.983 1.00 95.44 205 LEU A CA 1
ATOM 1620 C C . LEU A 1 205 ? 0.139 -2.906 -21.611 1.00 95.44 205 LEU A C 1
ATOM 1622 O O . LEU A 1 205 ? 0.067 -1.715 -21.926 1.00 95.44 205 LEU A O 1
ATOM 1626 N N . ALA A 1 206 ? -0.881 -3.753 -21.766 1.00 94.69 206 ALA A N 1
ATOM 1627 C CA . ALA A 1 206 ? -2.177 -3.332 -22.287 1.00 94.69 206 ALA A CA 1
ATOM 1628 C C . ALA A 1 206 ? -2.848 -2.291 -21.370 1.00 94.69 206 ALA A C 1
ATOM 1630 O O . ALA A 1 206 ? -3.416 -1.309 -21.866 1.00 94.69 206 ALA A O 1
ATOM 1631 N N . GLU A 1 207 ? -2.734 -2.452 -20.047 1.00 94.12 207 GLU A N 1
ATOM 1632 C CA . GLU A 1 207 ? -3.206 -1.461 -19.074 1.00 94.12 207 GLU A CA 1
ATOM 1633 C C . GLU A 1 207 ? -2.477 -0.120 -19.237 1.00 94.12 207 GLU A C 1
ATOM 1635 O O . GLU A 1 207 ? -3.116 0.932 -19.361 1.00 94.12 207 GLU A O 1
ATOM 1640 N N . LEU A 1 208 ? -1.144 -0.141 -19.302 1.00 94.88 208 LEU A N 1
ATOM 1641 C CA . LEU A 1 208 ? -0.347 1.067 -19.497 1.00 94.88 208 LEU A CA 1
ATOM 1642 C C . LEU A 1 208 ? -0.743 1.807 -20.786 1.00 94.88 208 LEU A C 1
ATOM 1644 O O . LEU A 1 208 ? -0.880 3.033 -20.793 1.00 94.88 208 LEU A O 1
ATOM 1648 N N . GLU A 1 209 ? -0.954 1.087 -21.888 1.00 94.25 209 GLU A N 1
ATOM 1649 C CA . GLU A 1 209 ? -1.409 1.673 -23.153 1.00 94.25 209 GLU A CA 1
ATOM 1650 C C . GLU A 1 209 ? -2.807 2.294 -23.054 1.00 94.25 209 GLU A C 1
ATOM 1652 O O . GLU A 1 209 ? -3.071 3.337 -23.665 1.00 94.25 209 GLU A O 1
ATOM 1657 N N . ALA A 1 210 ? -3.722 1.672 -22.309 1.00 92.06 210 ALA A N 1
ATOM 1658 C CA . ALA A 1 210 ? -5.043 2.233 -22.045 1.00 92.06 210 ALA A CA 1
ATOM 1659 C C . ALA A 1 210 ? -4.940 3.555 -21.264 1.00 92.06 210 ALA A C 1
ATOM 1661 O O . ALA A 1 210 ? -5.533 4.555 -21.681 1.00 92.06 210 ALA A O 1
ATOM 1662 N N . ARG A 1 211 ? -4.115 3.604 -20.210 1.00 91.44 211 ARG A N 1
ATOM 1663 C CA . ARG A 1 211 ? -3.865 4.818 -19.409 1.00 91.44 211 ARG A CA 1
ATOM 1664 C C . ARG A 1 211 ? -3.246 5.946 -20.235 1.00 91.44 211 ARG A C 1
ATOM 1666 O O . ARG A 1 211 ? -3.732 7.076 -20.219 1.00 91.44 211 ARG A O 1
ATOM 1673 N N . VAL A 1 212 ? -2.231 5.636 -21.047 1.00 91.38 212 VAL A N 1
ATOM 1674 C CA . VAL A 1 212 ? -1.585 6.604 -21.955 1.00 91.38 212 VAL A CA 1
ATOM 1675 C C . VAL A 1 212 ? -2.588 7.215 -22.937 1.00 91.38 212 VAL A C 1
ATOM 1677 O O . VAL A 1 212 ? -2.501 8.409 -23.232 1.00 91.38 212 VAL A O 1
ATOM 1680 N N . ARG A 1 213 ? -3.521 6.411 -23.464 1.00 90.75 213 ARG A N 1
ATOM 1681 C CA . ARG A 1 213 ? -4.588 6.896 -24.354 1.00 90.75 213 ARG A CA 1
ATOM 1682 C C . ARG A 1 213 ? -5.565 7.806 -23.615 1.00 90.75 213 ARG A C 1
ATOM 1684 O O . ARG A 1 213 ? -5.869 8.879 -24.122 1.00 90.75 213 ARG A O 1
ATOM 1691 N N . ALA A 1 214 ? -5.990 7.428 -22.410 1.00 87.75 214 ALA A N 1
ATOM 1692 C CA . ALA A 1 214 ? -6.907 8.230 -21.599 1.00 87.75 214 ALA A CA 1
ATOM 1693 C C . ALA A 1 214 ? -6.347 9.624 -21.246 1.00 87.75 214 ALA A C 1
ATOM 1695 O O . ALA A 1 214 ? -7.103 10.590 -21.183 1.00 87.75 214 ALA A O 1
ATOM 1696 N N . MET A 1 215 ? -5.025 9.756 -21.076 1.00 83.12 215 MET A N 1
ATOM 1697 C CA . MET A 1 215 ? -4.358 11.042 -20.804 1.00 83.12 215 MET A CA 1
ATOM 1698 C C . MET A 1 215 ? -4.188 11.949 -22.032 1.00 83.12 215 MET A C 1
ATOM 1700 O O . MET A 1 215 ? -3.805 13.110 -21.887 1.00 83.12 215 MET A O 1
ATOM 1704 N N . LYS A 1 216 ? -4.460 11.445 -23.240 1.00 76.00 216 LYS A N 1
ATOM 1705 C CA . LYS A 1 216 ? -4.461 12.220 -24.486 1.00 76.00 216 LYS A CA 1
ATOM 1706 C C . LYS A 1 216 ? -5.893 12.341 -25.023 1.00 76.00 216 LYS A C 1
ATOM 1708 O O . LYS A 1 216 ? -6.160 11.787 -26.088 1.00 76.00 216 LYS A O 1
ATOM 1713 N N . PRO A 1 217 ? -6.831 13.013 -24.325 1.00 56.72 217 PRO A N 1
ATOM 1714 C CA . PRO A 1 217 ? -8.126 13.282 -24.928 1.00 56.72 217 PRO A CA 1
ATOM 1715 C C . PRO A 1 217 ? -7.896 14.194 -26.137 1.00 56.72 217 PRO A C 1
ATOM 1717 O O . PRO A 1 217 ? -7.157 15.177 -26.049 1.00 56.72 217 PRO A O 1
ATOM 1720 N N . ASP A 1 218 ? -8.457 13.790 -27.272 1.00 53.12 218 ASP A N 1
ATOM 1721 C CA . ASP A 1 218 ? -8.163 14.310 -28.600 1.00 53.12 218 ASP A CA 1
ATOM 1722 C C . ASP A 1 218 ? -8.052 15.840 -28.663 1.00 53.12 218 ASP A C 1
ATOM 1724 O O . ASP A 1 218 ? -8.957 16.582 -28.280 1.00 53.12 218 ASP A O 1
ATOM 1728 N N . ALA A 1 219 ? -6.935 16.308 -29.225 1.00 47.03 219 ALA A N 1
ATOM 1729 C CA . ALA A 1 219 ? -6.860 17.625 -29.837 1.00 47.03 219 ALA A CA 1
ATOM 1730 C C . ALA A 1 219 ? -7.722 17.590 -31.113 1.00 47.03 219 ALA A C 1
ATOM 1732 O O . ALA A 1 219 ? -7.237 17.241 -32.192 1.00 47.03 219 ALA A O 1
ATOM 1733 N N . HIS A 1 220 ? -9.014 17.876 -30.966 1.00 40.81 220 HIS A N 1
ATOM 1734 C CA . HIS A 1 220 ? -9.948 18.115 -32.066 1.00 40.81 220 HIS A CA 1
ATOM 1735 C C . HIS A 1 220 ? -10.347 19.587 -32.114 1.00 40.81 220 HIS A C 1
ATOM 1737 O O . HIS A 1 220 ? -10.734 20.134 -31.057 1.00 40.81 220 HIS A O 1
#

Foldseek 3Di:
DDPDDPVNVLVCQFWDPCLVVQDDPVLVVLLVCLLPPPPPDDDDDLVVDDLSNLCSNLSSCVVVVVLVSNLVSLCVCQVDQPDRPTGQNLRSLLVNLLSCLLVLNLVVSLVSLPDDPRRDDDNPDDSLLSNLLSCLSNVNPVVSLVSLVVVCVVDPDDLVSLLVSLLSCLVSVVLVSNVVSLVVSVVVCVVVVVPVSVVSSVVSVVSSVVSVVVVCDDPD

Organism: NCBI:txid2211119